Protein AF-A0A0F9AM16-F1 (afdb_monomer_lite)

pLDDT: mean 89.56, std 14.47, range [35.0, 98.88]

Radius of gyration: 19.92 Å; chains: 1; bounding box: 58×35×54 Å

Structure (mmCIF, N/CA/C/O backbone):
data_AF-A0A0F9AM16-F1
#
_entry.id   AF-A0A0F9AM16-F1
#
loop_
_atom_site.group_PDB
_atom_site.id
_atom_site.type_symbol
_atom_site.label_atom_id
_atom_site.label_alt_id
_atom_site.label_comp_id
_atom_site.label_asym_id
_atom_site.label_entity_id
_atom_site.label_seq_id
_atom_site.pdbx_PDB_ins_code
_atom_site.Cartn_x
_atom_site.Cartn_y
_atom_site.Cartn_z
_atom_site.occupancy
_atom_site.B_iso_or_equiv
_atom_site.auth_seq_id
_atom_site.auth_comp_id
_atom_site.auth_asym_id
_atom_site.auth_atom_id
_atom_site.pdbx_PDB_model_num
ATOM 1 N N . CYS A 1 1 ? 18.142 -3.457 12.078 1.00 47.59 1 CYS A N 1
ATOM 2 C CA . CYS A 1 1 ? 19.314 -3.370 12.979 1.00 47.59 1 CYS A CA 1
ATOM 3 C C . CYS A 1 1 ? 19.131 -4.383 14.099 1.00 47.59 1 CYS A C 1
ATOM 5 O O . CYS A 1 1 ? 18.045 -4.432 14.654 1.00 47.59 1 CYS A O 1
ATOM 7 N N . THR A 1 2 ? 20.140 -5.201 14.395 1.00 47.81 2 THR A N 1
ATOM 8 C CA . THR A 1 2 ? 20.069 -6.408 15.248 1.00 47.81 2 THR A CA 1
ATOM 9 C C . THR A 1 2 ? 19.964 -6.149 16.760 1.00 47.81 2 THR A C 1
ATOM 11 O O . THR A 1 2 ? 20.137 -7.069 17.546 1.00 47.81 2 THR A O 1
ATOM 14 N N . GLY A 1 3 ? 19.656 -4.925 17.199 1.00 50.75 3 GLY A N 1
ATOM 15 C CA . GLY A 1 3 ? 19.445 -4.623 18.623 1.00 50.75 3 GLY A CA 1
ATOM 16 C C . GLY A 1 3 ? 20.706 -4.651 19.498 1.00 50.75 3 GLY A C 1
ATOM 17 O O . GLY A 1 3 ? 20.600 -4.479 20.708 1.00 50.75 3 GLY A O 1
ATOM 18 N N . GLU A 1 4 ? 21.895 -4.824 18.919 1.00 60.84 4 GLU A N 1
ATOM 19 C CA . GLU A 1 4 ? 23.155 -4.726 19.657 1.00 60.84 4 GLU A CA 1
ATOM 20 C C . GLU A 1 4 ? 23.486 -3.264 19.984 1.00 60.84 4 GLU A C 1
ATOM 22 O O . GLU A 1 4 ? 23.437 -2.382 19.121 1.00 60.84 4 GLU A O 1
ATOM 27 N N . VAL A 1 5 ? 23.809 -3.000 21.252 1.00 64.12 5 VAL A N 1
ATOM 28 C CA . VAL A 1 5 ? 24.070 -1.654 21.776 1.00 64.12 5 VAL A CA 1
ATOM 29 C C . VAL A 1 5 ? 25.565 -1.479 22.025 1.00 64.12 5 VAL A C 1
ATOM 31 O O . VAL A 1 5 ? 26.177 -2.255 22.757 1.00 64.12 5 VAL A O 1
ATOM 34 N N . ILE A 1 6 ? 26.148 -0.425 21.447 1.00 69.25 6 ILE A N 1
ATOM 35 C CA . ILE A 1 6 ? 27.534 -0.015 21.702 1.00 69.25 6 ILE A CA 1
ATOM 36 C C . ILE A 1 6 ? 27.537 1.038 22.813 1.00 69.25 6 ILE A C 1
ATOM 38 O O . ILE A 1 6 ? 26.935 2.103 22.673 1.00 69.25 6 ILE A O 1
ATOM 42 N N . THR A 1 7 ? 28.258 0.768 23.900 1.00 75.31 7 THR A N 1
ATOM 43 C CA . THR A 1 7 ? 28.450 1.727 24.996 1.00 75.31 7 THR A CA 1
ATOM 44 C C . THR A 1 7 ? 29.639 2.640 24.703 1.00 75.31 7 THR A C 1
ATOM 46 O O . THR A 1 7 ? 30.754 2.167 24.483 1.00 75.31 7 THR A O 1
ATOM 49 N N . VAL A 1 8 ? 29.414 3.956 24.734 1.00 78.75 8 VAL A N 1
ATOM 50 C CA . VAL A 1 8 ? 30.465 4.975 24.589 1.00 78.75 8 VAL A CA 1
ATOM 51 C C . VAL A 1 8 ? 30.951 5.410 25.968 1.00 78.75 8 VAL A C 1
ATOM 53 O O . VAL A 1 8 ? 30.153 5.792 26.823 1.00 78.75 8 VAL A O 1
ATOM 56 N N . ASN A 1 9 ? 32.265 5.358 26.188 1.00 82.44 9 ASN A N 1
ATOM 57 C CA . ASN A 1 9 ? 32.894 5.799 27.430 1.00 82.44 9 ASN A CA 1
ATOM 58 C C . ASN A 1 9 ? 32.765 7.321 27.605 1.00 82.44 9 ASN A C 1
ATOM 60 O O . ASN A 1 9 ? 32.640 8.071 26.637 1.00 82.44 9 ASN A O 1
ATOM 64 N N . ALA A 1 10 ? 32.898 7.809 28.841 1.00 81.06 10 ALA A N 1
ATOM 65 C CA . ALA A 1 10 ? 32.803 9.240 29.159 1.00 81.06 10 ALA A CA 1
ATOM 66 C C . ALA A 1 10 ? 33.839 10.129 28.432 1.00 81.06 10 ALA A C 1
ATOM 68 O O . ALA A 1 10 ? 33.629 11.329 28.285 1.00 81.06 10 ALA A O 1
ATOM 69 N N . ASN A 1 11 ? 34.946 9.552 27.956 1.00 88.75 11 ASN A N 1
ATOM 70 C CA . ASN A 1 11 ? 35.972 10.234 27.158 1.00 88.75 11 ASN A CA 1
ATOM 71 C C . ASN A 1 11 ? 35.733 10.138 25.636 1.00 88.75 11 ASN A C 1
ATOM 73 O O . ASN A 1 11 ? 36.611 10.504 24.857 1.00 88.75 11 ASN A O 1
ATOM 77 N N . GLY A 1 12 ? 34.577 9.626 25.204 1.00 79.19 12 GLY A N 1
ATOM 78 C CA . GLY A 1 12 ? 34.212 9.501 23.794 1.00 79.19 12 GLY A CA 1
ATOM 79 C C . GLY A 1 12 ? 34.837 8.311 23.065 1.00 79.19 12 GLY A C 1
ATOM 80 O O . GLY A 1 12 ? 34.713 8.233 21.844 1.00 79.19 12 GLY A O 1
ATOM 81 N N . THR A 1 13 ? 35.502 7.388 23.767 1.00 85.50 13 THR A N 1
ATOM 82 C CA . THR A 1 13 ? 36.043 6.163 23.156 1.00 85.50 13 THR A CA 1
ATOM 83 C C . THR A 1 13 ? 35.065 4.993 23.262 1.00 85.50 13 THR A C 1
ATOM 85 O O . THR A 1 13 ? 34.174 4.982 24.110 1.00 85.50 13 THR A O 1
ATOM 88 N N . ILE A 1 14 ? 35.252 3.981 22.415 1.00 82.88 14 ILE A N 1
ATOM 89 C CA . ILE A 1 14 ? 34.571 2.683 22.504 1.00 82.88 14 ILE A CA 1
ATOM 90 C C . ILE A 1 14 ? 35.619 1.570 22.522 1.00 82.88 14 ILE A C 1
ATOM 92 O O . ILE A 1 14 ? 36.688 1.723 21.933 1.00 82.88 14 ILE A O 1
ATOM 96 N N . ASN A 1 15 ? 35.300 0.449 23.168 1.00 79.94 15 ASN A N 1
ATOM 97 C CA . ASN A 1 15 ? 36.036 -0.807 23.025 1.00 79.94 15 ASN A CA 1
ATOM 98 C C . ASN A 1 15 ? 35.094 -1.814 22.378 1.00 79.94 15 ASN A C 1
ATOM 100 O O . ASN A 1 15 ? 33.978 -1.997 22.862 1.00 79.94 15 ASN A O 1
ATOM 104 N N . LEU A 1 16 ? 35.518 -2.437 21.283 1.00 77.88 16 LEU A N 1
ATOM 105 C CA . LEU A 1 16 ? 34.629 -3.243 20.461 1.00 77.88 16 LEU A CA 1
ATOM 106 C C . LEU A 1 16 ? 35.385 -4.406 19.829 1.00 77.88 16 LEU A C 1
ATOM 108 O O . LEU A 1 16 ? 36.509 -4.235 19.362 1.00 77.88 16 LEU A O 1
ATOM 112 N N . ASN A 1 17 ? 34.761 -5.580 19.837 1.00 80.88 17 ASN A N 1
ATOM 113 C CA . ASN A 1 17 ? 35.259 -6.780 19.183 1.00 80.88 17 ASN A CA 1
ATOM 114 C C . ASN A 1 17 ? 34.314 -7.126 18.029 1.00 80.88 17 ASN A C 1
ATOM 116 O O . ASN A 1 17 ? 33.111 -7.231 18.252 1.00 80.88 17 ASN A O 1
ATOM 120 N N . VAL A 1 18 ? 34.851 -7.271 16.818 1.00 81.25 18 VAL A N 1
ATOM 121 C CA . VAL A 1 18 ? 34.089 -7.619 15.609 1.00 81.25 18 VAL A CA 1
ATOM 122 C C . VAL A 1 18 ? 34.594 -8.970 15.141 1.00 81.25 18 VAL A C 1
ATOM 124 O O . VAL A 1 18 ? 35.780 -9.099 14.827 1.00 81.25 18 VAL A O 1
ATOM 127 N N . ALA A 1 19 ? 33.732 -9.986 15.146 1.00 84.00 19 ALA A N 1
ATOM 128 C CA . ALA A 1 19 ? 34.139 -11.309 14.700 1.00 84.00 19 ALA A CA 1
ATOM 129 C C . ALA A 1 19 ? 34.443 -11.306 13.194 1.00 84.00 19 ALA A C 1
ATOM 131 O O . ALA A 1 19 ? 34.023 -10.422 12.442 1.00 84.00 19 ALA A O 1
ATOM 132 N N . ALA A 1 20 ? 35.191 -12.311 12.738 1.00 81.56 20 ALA A N 1
ATOM 133 C CA . ALA A 1 20 ? 35.399 -12.500 11.310 1.00 81.56 20 ALA A CA 1
ATOM 134 C C . ALA A 1 20 ? 34.037 -12.661 10.616 1.00 81.56 20 ALA A C 1
ATOM 136 O O . ALA A 1 20 ? 33.238 -13.488 11.047 1.00 81.56 20 ALA A O 1
ATOM 137 N N . TRP A 1 21 ? 33.828 -11.904 9.535 1.00 78.19 21 TRP A N 1
ATOM 138 C CA . TRP A 1 21 ? 32.589 -11.836 8.741 1.00 78.19 21 TRP A CA 1
ATOM 139 C C . TRP A 1 21 ? 31.433 -11.022 9.333 1.00 78.19 21 TRP A C 1
ATOM 141 O O . TRP A 1 21 ? 30.421 -10.868 8.651 1.00 78.19 21 TRP A O 1
ATOM 151 N N . ASP A 1 22 ? 31.608 -10.415 10.508 1.00 82.81 22 ASP A N 1
ATOM 152 C CA . ASP A 1 22 ? 30.647 -9.444 11.028 1.00 82.81 22 ASP A CA 1
ATOM 153 C C . ASP A 1 22 ? 30.934 -8.035 10.498 1.00 82.81 22 ASP A C 1
ATOM 155 O O . ASP A 1 22 ? 32.076 -7.642 10.241 1.00 82.81 22 ASP A O 1
ATOM 159 N N . ALA A 1 23 ? 29.870 -7.247 10.351 1.00 75.50 23 ALA A N 1
ATOM 160 C CA . ALA A 1 23 ? 29.945 -5.848 9.966 1.00 75.50 23 ALA A CA 1
ATOM 161 C C . ALA A 1 23 ? 29.155 -4.987 10.949 1.00 75.50 23 ALA A C 1
ATOM 163 O O . ALA A 1 23 ? 28.108 -5.382 11.458 1.00 75.50 23 ALA A O 1
ATOM 164 N N . MET A 1 24 ? 29.640 -3.768 11.164 1.00 72.31 24 MET A N 1
ATOM 165 C CA . MET A 1 24 ? 28.981 -2.786 12.013 1.00 72.31 24 MET A CA 1
ATOM 166 C C . MET A 1 24 ? 28.922 -1.424 11.353 1.00 72.31 24 MET A C 1
ATOM 168 O O . MET A 1 24 ? 29.855 -0.996 10.675 1.00 72.31 24 MET A O 1
ATOM 172 N N . ALA A 1 25 ? 27.817 -0.732 11.602 1.00 70.44 25 ALA A N 1
ATOM 173 C CA . ALA A 1 25 ? 27.597 0.628 11.154 1.00 70.44 25 ALA A CA 1
ATOM 174 C C . ALA A 1 25 ? 27.301 1.509 12.370 1.00 70.44 25 ALA A C 1
ATOM 176 O O . ALA A 1 25 ? 26.285 1.341 13.043 1.00 70.44 25 ALA A O 1
ATOM 177 N N . ILE A 1 26 ? 28.191 2.465 12.637 1.00 69.19 26 ILE A N 1
ATOM 178 C CA . ILE A 1 26 ? 27.985 3.507 13.643 1.00 69.19 26 ILE A CA 1
ATOM 179 C C . ILE A 1 26 ? 27.520 4.754 12.901 1.00 69.19 26 ILE A C 1
ATOM 181 O O . ILE A 1 26 ? 28.226 5.267 12.035 1.00 69.19 26 ILE A O 1
ATOM 185 N N . HIS A 1 27 ? 26.340 5.256 13.244 1.00 65.88 27 HIS A N 1
ATOM 186 C CA . HIS A 1 27 ? 25.853 6.534 12.742 1.00 65.88 27 HIS A CA 1
ATOM 187 C C . HIS A 1 27 ? 25.820 7.555 13.884 1.00 65.88 27 HIS A C 1
ATOM 189 O O . HIS A 1 27 ? 25.522 7.228 15.030 1.00 65.88 27 HIS A O 1
ATOM 195 N N . LYS A 1 28 ? 26.100 8.817 13.566 1.00 58.94 28 LYS A N 1
ATOM 196 C CA . LYS A 1 28 ? 25.948 9.958 14.475 1.00 58.94 28 LYS A CA 1
ATOM 197 C C . LYS A 1 28 ? 24.832 10.834 13.913 1.00 58.94 28 LYS A C 1
ATOM 199 O O . LYS A 1 28 ? 24.868 11.151 12.731 1.00 58.94 28 LYS A O 1
ATOM 204 N N . ASN A 1 29 ? 23.856 11.208 14.738 1.00 51.03 29 ASN A N 1
ATOM 205 C CA . ASN A 1 29 ? 22.651 11.954 14.339 1.00 51.03 29 ASN A CA 1
ATOM 206 C C . ASN A 1 29 ? 21.640 11.208 13.445 1.00 51.03 29 ASN A C 1
ATOM 208 O O . ASN A 1 29 ? 20.777 11.877 12.876 1.00 51.03 29 ASN A O 1
ATOM 212 N N . ALA A 1 30 ? 21.649 9.868 13.340 1.00 55.69 30 ALA A N 1
ATOM 213 C CA . ALA A 1 30 ? 20.375 9.244 12.975 1.00 55.69 30 ALA A CA 1
ATOM 214 C C . ALA A 1 30 ? 19.478 9.425 14.190 1.00 55.69 30 ALA A C 1
ATOM 216 O O . ALA A 1 30 ? 19.725 8.901 15.276 1.00 55.69 30 ALA A O 1
ATOM 217 N N . LYS A 1 31 ? 18.485 10.283 14.018 1.00 41.09 31 LYS A N 1
ATOM 218 C CA . LYS A 1 31 ? 17.400 10.438 14.959 1.00 41.09 31 LYS A CA 1
ATOM 219 C C . LYS A 1 31 ? 16.613 9.130 14.912 1.00 41.09 31 LYS A C 1
ATOM 221 O O . LYS A 1 31 ? 15.594 9.045 14.242 1.00 41.09 31 LYS A O 1
ATOM 226 N N . LEU A 1 32 ? 17.084 8.107 15.624 1.00 47.19 32 LEU A N 1
ATOM 227 C CA . LEU A 1 32 ? 16.142 7.218 16.277 1.00 47.19 32 LEU A CA 1
ATOM 228 C C . LEU A 1 32 ? 15.347 8.161 17.167 1.00 47.19 32 LEU A C 1
ATOM 230 O O . LEU A 1 32 ? 15.887 8.747 18.104 1.00 47.19 32 LEU A O 1
ATOM 234 N N . THR A 1 33 ? 14.105 8.433 16.798 1.00 40.94 33 THR A N 1
ATOM 235 C CA . THR A 1 33 ? 13.142 9.037 17.704 1.00 40.94 33 THR A CA 1
ATOM 236 C C . THR A 1 33 ? 12.982 8.083 18.884 1.00 40.94 33 THR A C 1
ATOM 238 O O . THR A 1 33 ? 12.043 7.304 18.942 1.00 40.94 33 THR A O 1
ATOM 241 N N . THR A 1 34 ? 13.918 8.111 19.831 1.00 40.84 34 THR A N 1
ATOM 242 C CA . THR A 1 34 ? 13.755 7.532 21.161 1.00 40.84 34 THR A CA 1
ATOM 243 C C . THR A 1 34 ? 12.954 8.533 21.985 1.00 40.84 34 THR A C 1
ATOM 245 O O . THR A 1 34 ? 13.445 9.226 22.871 1.00 40.84 34 THR A O 1
ATOM 248 N N . SER A 1 35 ? 11.703 8.678 21.583 1.00 37.44 35 SER A N 1
ATOM 249 C CA . SER A 1 35 ? 10.561 9.020 22.416 1.00 37.44 35 SER A CA 1
ATOM 250 C C . SER A 1 35 ? 9.481 8.133 21.822 1.00 37.44 35 SER A C 1
ATOM 252 O O . SER A 1 35 ? 9.109 8.325 20.675 1.00 37.44 35 SER A O 1
ATOM 254 N N . THR A 1 36 ? 9.071 7.062 22.470 1.00 35.00 36 THR A N 1
ATOM 255 C CA . THR A 1 36 ? 8.710 6.981 23.880 1.00 35.00 36 THR A CA 1
ATOM 256 C C . THR A 1 36 ? 9.124 5.616 24.446 1.00 35.00 36 THR A C 1
ATOM 258 O O . THR A 1 36 ? 9.522 4.716 23.709 1.00 35.00 36 THR A O 1
ATOM 261 N N . THR A 1 37 ? 8.999 5.411 25.757 1.00 37.22 37 THR A N 1
ATOM 262 C CA . THR A 1 37 ? 8.496 4.113 26.247 1.00 37.22 37 THR A CA 1
ATOM 263 C C . THR A 1 37 ? 7.491 3.572 25.223 1.00 37.22 37 THR A C 1
ATOM 265 O O . THR A 1 37 ? 6.660 4.393 24.819 1.00 37.22 37 THR A O 1
ATOM 268 N N . PRO A 1 38 ? 7.561 2.307 24.749 1.00 40.50 38 PRO A N 1
ATOM 269 C CA . PRO A 1 38 ? 6.526 1.803 23.855 1.00 40.50 38 PRO A CA 1
ATOM 270 C C . PRO A 1 38 ? 5.211 2.200 24.500 1.00 40.50 38 PRO A C 1
ATOM 272 O O . PRO A 1 38 ? 5.019 1.914 25.686 1.00 40.50 38 PRO A O 1
ATOM 275 N N . ASP A 1 39 ? 4.400 2.985 23.791 1.00 45.16 39 ASP A N 1
ATOM 276 C CA . ASP A 1 39 ? 3.015 3.063 24.197 1.00 45.16 39 ASP A CA 1
ATOM 277 C C . ASP A 1 39 ? 2.589 1.595 24.192 1.00 45.16 39 ASP A C 1
ATOM 279 O O . ASP A 1 39 ? 2.750 0.946 23.150 1.00 45.16 39 ASP A O 1
ATOM 283 N N . PRO A 1 40 ? 2.206 1.003 25.336 1.00 49.91 40 PRO A N 1
ATOM 284 C CA . PRO A 1 40 ? 1.789 -0.391 25.348 1.00 49.91 40 PRO A CA 1
ATOM 285 C C . PRO A 1 40 ? 0.625 -0.635 24.368 1.00 49.91 40 PRO A C 1
ATOM 287 O O . PRO A 1 40 ? 0.335 -1.789 24.068 1.00 49.91 40 PRO A O 1
ATOM 290 N N . GLU A 1 41 ? 0.006 0.432 23.842 1.00 61.78 41 GLU A N 1
ATOM 291 C CA . GLU A 1 41 ? -1.001 0.421 22.788 1.00 61.78 41 GLU A CA 1
ATOM 292 C C . GLU A 1 41 ? -0.498 0.657 21.351 1.00 61.78 41 GLU A C 1
ATOM 294 O O . GLU A 1 41 ? -1.339 0.670 20.464 1.00 61.78 41 GLU A O 1
ATOM 299 N N . SER A 1 42 ? 0.790 0.856 21.046 1.00 81.12 42 SER A N 1
ATOM 300 C CA . SER A 1 42 ? 1.252 0.997 19.644 1.00 81.12 42 SER A CA 1
ATOM 301 C C . SER A 1 42 ? 2.050 -0.223 19.183 1.00 81.12 42 SER A C 1
ATOM 303 O O . SER A 1 42 ? 3.029 -0.600 19.827 1.00 81.12 42 SER A O 1
ATOM 305 N N . ASP A 1 43 ? 1.666 -0.807 18.051 1.00 92.50 43 ASP A N 1
ATOM 306 C CA . ASP A 1 43 ? 2.244 -2.023 17.469 1.00 92.50 43 ASP A CA 1
ATOM 307 C C . ASP A 1 43 ? 2.605 -1.780 15.997 1.00 92.50 43 ASP A C 1
ATOM 309 O O . ASP A 1 43 ? 1.916 -2.211 15.076 1.00 92.50 43 ASP A O 1
ATOM 313 N N . TRP A 1 44 ? 3.682 -1.027 15.765 1.00 95.94 44 TRP A N 1
ATOM 314 C CA . TRP A 1 44 ? 4.138 -0.702 14.413 1.00 95.94 44 TRP A CA 1
ATOM 315 C C . TRP A 1 44 ? 4.806 -1.909 13.752 1.00 95.94 44 TRP A C 1
ATOM 317 O O . TRP A 1 44 ? 5.924 -2.281 14.113 1.00 95.94 44 TRP A O 1
ATOM 327 N N . GLN A 1 45 ? 4.155 -2.475 12.737 1.00 97.38 45 GLN A N 1
ATOM 328 C CA . GLN A 1 45 ? 4.701 -3.567 11.936 1.00 97.38 45 GLN A CA 1
ATOM 329 C C . GLN A 1 45 ? 4.666 -3.224 10.452 1.00 97.38 45 GLN A C 1
ATOM 331 O O . GLN A 1 45 ? 3.712 -2.628 9.941 1.00 97.38 45 GLN A O 1
ATOM 336 N N . ARG A 1 46 ? 5.701 -3.658 9.732 1.00 98.25 46 ARG A N 1
ATOM 337 C CA . ARG A 1 46 ? 5.738 -3.527 8.279 1.00 98.25 46 ARG A CA 1
ATOM 338 C C . ARG A 1 46 ? 4.559 -4.281 7.674 1.00 98.25 46 ARG A C 1
ATOM 340 O O . ARG A 1 46 ? 4.364 -5.458 7.955 1.00 98.25 46 ARG A O 1
ATOM 347 N N . THR A 1 47 ? 3.793 -3.613 6.831 1.00 98.81 47 THR A N 1
ATOM 348 C CA . THR A 1 47 ? 2.641 -4.166 6.127 1.00 98.81 47 THR A CA 1
ATOM 349 C C . THR A 1 47 ? 2.798 -3.858 4.652 1.00 98.81 47 THR A C 1
ATOM 351 O O . THR A 1 47 ? 3.040 -2.716 4.262 1.00 98.81 47 THR A O 1
ATOM 354 N N . VAL A 1 48 ? 2.685 -4.896 3.831 1.00 98.81 48 VAL A N 1
ATOM 355 C CA . VAL A 1 48 ? 2.836 -4.788 2.385 1.00 98.81 48 VAL A CA 1
ATOM 356 C C . VAL A 1 48 ? 1.542 -5.219 1.716 1.00 98.81 48 VAL A C 1
ATOM 358 O O . VAL A 1 48 ? 0.980 -6.259 2.064 1.00 98.81 48 VAL A O 1
ATOM 361 N N . ILE A 1 49 ? 1.074 -4.428 0.755 1.00 98.88 49 ILE A N 1
ATOM 362 C CA . ILE A 1 49 ? -0.113 -4.725 -0.046 1.00 98.88 49 ILE A CA 1
ATOM 363 C C . ILE A 1 49 ? 0.273 -4.721 -1.518 1.00 98.88 49 ILE A C 1
ATOM 365 O O . ILE A 1 49 ? 0.842 -3.754 -2.015 1.00 98.88 49 ILE A O 1
ATOM 369 N N . PHE A 1 50 ? -0.072 -5.803 -2.201 1.00 98.81 50 PHE A N 1
ATOM 370 C CA . PHE A 1 50 ? 0.018 -5.966 -3.639 1.00 98.81 50 PHE A CA 1
ATOM 371 C C . PHE A 1 50 ? -1.385 -6.071 -4.220 1.00 98.81 50 PHE A C 1
ATOM 373 O O . PHE A 1 50 ? -2.176 -6.896 -3.769 1.00 98.81 50 PHE A O 1
ATOM 380 N N . ILE A 1 51 ? -1.682 -5.293 -5.255 1.00 98.75 51 ILE A N 1
ATOM 381 C CA . ILE A 1 51 ? -2.928 -5.422 -6.016 1.00 98.75 51 ILE A CA 1
ATOM 382 C C . ILE A 1 51 ? -2.570 -5.593 -7.487 1.00 98.75 51 ILE A C 1
ATOM 384 O O . ILE A 1 51 ? -1.926 -4.727 -8.082 1.00 98.75 51 ILE A O 1
ATOM 388 N N . SER A 1 52 ? -2.947 -6.731 -8.072 1.00 98.31 52 SER A N 1
ATOM 389 C CA . SER A 1 52 ? -2.753 -6.963 -9.505 1.00 98.31 52 SER A CA 1
ATOM 390 C C . SER A 1 52 ? -3.754 -6.140 -10.304 1.00 98.31 52 SER A C 1
ATOM 392 O O . SER A 1 52 ? -4.965 -6.289 -10.121 1.00 98.31 52 SER A O 1
ATOM 394 N N . ALA A 1 53 ? -3.250 -5.289 -11.196 1.00 97.12 53 ALA A N 1
ATOM 395 C CA . ALA A 1 53 ? -4.054 -4.571 -12.173 1.00 97.12 53 ALA A CA 1
ATOM 396 C C . ALA A 1 53 ? -3.177 -4.122 -13.340 1.00 97.12 53 ALA A C 1
ATOM 398 O O . ALA A 1 53 ? -2.195 -3.399 -13.156 1.00 97.12 53 ALA A O 1
ATOM 399 N N . GLN A 1 54 ? -3.571 -4.484 -14.560 1.00 95.25 54 GLN A N 1
ATOM 400 C CA . GLN A 1 54 ? -2.917 -3.964 -15.751 1.00 95.25 54 GLN A CA 1
ATOM 401 C C . GLN A 1 54 ? -3.366 -2.523 -16.003 1.00 95.25 54 GLN A C 1
ATOM 403 O O . GLN A 1 54 ? -4.519 -2.259 -16.345 1.00 95.25 54 GLN A O 1
ATOM 408 N N . THR A 1 55 ? -2.432 -1.597 -15.822 1.00 95.69 55 THR A N 1
ATOM 409 C CA . THR A 1 55 ? -2.615 -0.161 -16.028 1.00 95.69 55 THR A CA 1
ATOM 410 C C . THR A 1 55 ? -1.821 0.334 -17.230 1.00 95.69 55 THR A C 1
ATOM 412 O O . THR A 1 55 ? -0.880 -0.309 -17.703 1.00 95.69 55 THR A O 1
ATOM 415 N N . GLN A 1 56 ? -2.218 1.494 -17.737 1.00 94.94 56 GLN A N 1
ATOM 416 C CA . GLN A 1 56 ? -1.532 2.224 -18.797 1.00 94.94 56 GLN A CA 1
ATOM 417 C C . GLN A 1 56 ? -0.752 3.409 -18.222 1.00 94.94 56 GLN A C 1
ATOM 419 O O . GLN A 1 56 ? -0.986 3.845 -17.096 1.00 94.94 56 GLN A O 1
ATOM 424 N N . SER A 1 57 ? 0.166 3.967 -19.012 1.00 93.12 57 SER A N 1
ATOM 425 C CA . SER A 1 57 ? 0.866 5.198 -18.636 1.00 93.12 57 SER A CA 1
ATOM 426 C C . SER A 1 57 ? -0.136 6.319 -18.333 1.00 93.12 57 SER A C 1
ATOM 428 O O . SER A 1 57 ? -1.007 6.605 -19.152 1.00 93.12 57 SER A O 1
ATOM 430 N N . GLY A 1 58 ? 0.012 6.971 -17.177 1.00 93.88 58 GLY A N 1
ATOM 431 C CA . GLY A 1 58 ? -0.907 8.010 -16.692 1.00 93.88 58 GLY A CA 1
ATOM 432 C C . GLY A 1 58 ? -2.100 7.489 -15.881 1.00 93.88 58 GLY A C 1
ATOM 433 O O . GLY A 1 58 ? -2.939 8.292 -15.465 1.00 93.88 58 GLY A O 1
ATOM 434 N N . GLN A 1 59 ? -2.183 6.172 -15.666 1.00 97.44 59 GLN A N 1
ATOM 435 C CA . GLN A 1 59 ? -3.080 5.561 -14.692 1.00 97.44 59 GLN A CA 1
ATOM 436 C C . GLN A 1 59 ? -2.307 5.217 -13.425 1.00 97.44 59 GLN A C 1
ATOM 438 O O . GLN A 1 59 ? -1.298 4.514 -13.482 1.00 97.44 59 GLN A O 1
ATOM 443 N N . ASP A 1 60 ? -2.831 5.669 -12.292 1.00 97.56 60 ASP A N 1
ATOM 444 C CA . ASP A 1 60 ? -2.214 5.510 -10.979 1.00 97.56 60 ASP A CA 1
ATOM 445 C C . ASP A 1 60 ? -3.191 4.834 -10.023 1.00 97.56 60 ASP A C 1
ATOM 447 O O . ASP A 1 60 ? -4.388 5.145 -10.033 1.00 97.56 60 ASP A O 1
ATOM 451 N N . MET A 1 61 ? -2.692 3.918 -9.193 1.00 98.50 61 MET A N 1
ATOM 452 C CA . MET A 1 61 ? -3.513 3.255 -8.187 1.00 98.50 61 MET A CA 1
ATOM 453 C C . MET A 1 61 ? -3.356 3.906 -6.811 1.00 98.50 61 MET A C 1
ATOM 455 O O . MET A 1 61 ? -2.251 4.082 -6.287 1.00 98.50 61 MET A O 1
ATOM 459 N N . PHE A 1 62 ? -4.503 4.194 -6.209 1.00 98.50 62 PHE A N 1
ATOM 460 C CA . PHE A 1 62 ? -4.652 4.599 -4.820 1.00 98.50 62 PHE A CA 1
ATOM 461 C C . PHE A 1 62 ? -5.389 3.510 -4.050 1.00 98.50 62 PHE A C 1
ATOM 463 O O . PHE A 1 62 ? -6.191 2.769 -4.619 1.00 98.50 62 PHE A O 1
ATOM 470 N N . ILE A 1 63 ? -5.144 3.447 -2.749 1.00 98.38 63 ILE A N 1
ATOM 471 C CA . ILE A 1 63 ? -5.878 2.604 -1.816 1.00 98.38 63 ILE A CA 1
ATOM 472 C C . ILE A 1 63 ? -6.525 3.508 -0.769 1.00 98.38 63 ILE A C 1
ATOM 474 O O . ILE A 1 63 ? -5.914 4.460 -0.287 1.00 98.38 63 ILE A O 1
ATOM 478 N N . ARG A 1 64 ? -7.769 3.196 -0.418 1.00 97.56 64 ARG A N 1
ATOM 479 C CA . ARG A 1 64 ? -8.404 3.643 0.824 1.00 97.56 64 ARG A CA 1
ATOM 480 C C . ARG A 1 64 ? -8.698 2.442 1.693 1.00 97.56 64 ARG A C 1
ATOM 482 O O . ARG A 1 64 ? -8.857 1.340 1.171 1.00 97.56 64 ARG A O 1
ATOM 489 N N . GLY A 1 65 ? -8.748 2.633 2.998 1.00 96.31 65 GLY A N 1
ATOM 490 C CA . GLY A 1 65 ? -8.896 1.506 3.906 1.00 96.31 65 GLY A CA 1
ATOM 491 C C . GLY A 1 65 ? -9.156 1.914 5.338 1.00 96.31 65 GLY A C 1
ATOM 492 O O . GLY A 1 65 ? -9.488 3.055 5.618 1.00 96.31 65 GLY A O 1
ATOM 493 N N . GLY A 1 66 ? -9.033 0.961 6.248 1.00 95.94 66 GLY A N 1
ATOM 494 C CA . GLY A 1 66 ? -9.385 1.148 7.650 1.00 95.94 66 GLY A CA 1
ATOM 495 C C . GLY A 1 66 ? -10.323 0.055 8.128 1.00 95.94 66 GLY A C 1
ATOM 496 O O . GLY A 1 66 ? -10.370 -1.028 7.558 1.00 95.94 66 GLY A O 1
ATOM 497 N N . ILE A 1 67 ? -11.070 0.326 9.187 1.00 95.44 67 ILE A N 1
ATOM 498 C CA . ILE A 1 67 ? -12.153 -0.536 9.655 1.00 95.44 67 ILE A CA 1
ATOM 499 C C . ILE A 1 67 ? -13.469 0.026 9.122 1.00 95.44 67 ILE A C 1
ATOM 501 O O . ILE A 1 67 ? -13.670 1.244 9.148 1.00 95.44 67 ILE A O 1
ATOM 505 N N . ASP A 1 68 ? -14.363 -0.830 8.632 1.00 92.94 68 ASP A N 1
ATOM 506 C CA . ASP A 1 68 ? -15.714 -0.432 8.251 1.00 92.94 68 ASP A CA 1
ATOM 507 C C . ASP A 1 68 ? -16.397 0.304 9.406 1.00 92.94 68 ASP A C 1
ATOM 509 O O . ASP A 1 68 ? -16.394 -0.130 10.564 1.00 92.94 68 ASP A O 1
ATOM 513 N N . HIS A 1 69 ? -16.997 1.447 9.081 1.00 92.06 69 HIS A N 1
ATOM 514 C CA . HIS A 1 69 ? -17.595 2.331 10.074 1.00 92.06 69 HIS A CA 1
ATOM 515 C C . HIS A 1 69 ? -18.766 1.668 10.792 1.00 92.06 69 HIS A C 1
ATOM 517 O O . HIS A 1 69 ? -18.925 1.845 12.000 1.00 92.06 69 HIS A O 1
ATOM 523 N N . VAL A 1 70 ? -19.597 0.908 10.071 1.00 90.81 70 VAL A N 1
ATOM 524 C CA . VAL A 1 70 ? -20.781 0.264 10.653 1.00 90.81 70 VAL A CA 1
ATOM 525 C C . VAL A 1 70 ? -20.350 -0.835 11.615 1.00 90.81 70 VAL A C 1
ATOM 527 O O . VAL A 1 70 ? -20.840 -0.885 12.748 1.00 90.81 70 VAL A O 1
ATOM 530 N N . TYR A 1 71 ? -19.404 -1.676 11.202 1.00 92.88 71 TYR A N 1
ATOM 531 C CA . TYR A 1 71 ? -18.826 -2.719 12.029 1.00 92.88 71 TYR A CA 1
ATOM 532 C C . TYR A 1 71 ? -18.162 -2.132 13.276 1.00 92.88 71 TYR A C 1
ATOM 534 O O . TYR A 1 71 ? -18.474 -2.573 14.386 1.00 92.88 71 TYR A O 1
ATOM 542 N N . ALA A 1 72 ? -17.304 -1.122 13.114 1.00 91.69 72 ALA A N 1
ATOM 543 C CA . ALA A 1 72 ? -16.576 -0.506 14.216 1.00 91.69 72 ALA A CA 1
ATOM 544 C C . ALA A 1 72 ? -17.512 0.139 15.247 1.00 91.69 72 ALA A C 1
ATOM 546 O O . ALA A 1 72 ? -17.368 -0.111 16.447 1.00 91.69 72 ALA A O 1
ATOM 547 N N . ASN A 1 73 ? -18.509 0.903 14.793 1.00 89.88 73 ASN A N 1
ATOM 548 C CA . ASN A 1 73 ? -19.460 1.560 15.687 1.00 89.88 73 ASN A CA 1
ATOM 549 C C . ASN A 1 73 ? -20.342 0.538 16.423 1.00 89.88 73 ASN A C 1
ATOM 551 O O . ASN A 1 73 ? -20.597 0.679 17.617 1.00 89.88 73 ASN A O 1
ATOM 555 N N . THR A 1 74 ? -20.793 -0.509 15.726 1.00 90.50 74 THR A N 1
ATOM 556 C CA . THR A 1 74 ? -21.746 -1.484 16.279 1.00 90.50 74 THR A CA 1
ATOM 557 C C . THR A 1 74 ? -21.076 -2.502 17.203 1.00 90.50 74 THR A C 1
ATOM 559 O O . THR A 1 74 ? -21.669 -2.898 18.203 1.00 90.50 74 THR A O 1
ATOM 562 N N . ASN A 1 75 ? -19.854 -2.941 16.882 1.00 90.25 75 ASN A N 1
ATOM 563 C CA . ASN A 1 75 ? -19.218 -4.087 17.545 1.00 90.25 75 ASN A CA 1
ATOM 564 C C . ASN A 1 75 ? -18.018 -3.709 18.417 1.00 90.25 75 ASN A C 1
ATOM 566 O O . ASN A 1 75 ? -17.683 -4.459 19.330 1.00 90.25 75 ASN A O 1
ATOM 570 N N . LEU A 1 76 ? -17.361 -2.578 18.142 1.00 88.75 76 LEU A N 1
ATOM 571 C CA . LEU A 1 76 ? -16.144 -2.159 18.850 1.00 88.75 76 LEU A CA 1
ATOM 572 C C . LEU A 1 76 ? -16.355 -0.909 19.711 1.00 88.75 76 LEU A C 1
ATOM 574 O O . LEU A 1 76 ? -15.451 -0.531 20.451 1.00 88.75 76 LEU A O 1
ATOM 578 N N . GLY A 1 77 ? -17.516 -0.254 19.601 1.00 87.19 77 GLY A N 1
ATOM 579 C CA . GLY A 1 77 ? -17.809 0.991 20.313 1.00 87.19 77 GLY A CA 1
ATOM 580 C C . GLY A 1 77 ? -16.928 2.170 19.890 1.00 87.19 77 GLY A C 1
ATOM 581 O O . GLY A 1 77 ? -16.806 3.128 20.650 1.00 87.19 77 GLY A O 1
ATOM 582 N N . ARG A 1 78 ? -16.303 2.099 18.706 1.00 87.31 78 ARG A N 1
ATOM 583 C CA . ARG A 1 78 ? -15.543 3.212 18.119 1.00 87.31 78 ARG A CA 1
ATOM 584 C C . ARG A 1 78 ? -16.509 4.243 17.534 1.00 87.31 78 ARG A C 1
ATOM 586 O O . ARG A 1 78 ? -17.624 3.893 17.166 1.00 87.31 78 ARG A O 1
ATOM 593 N N . ASN A 1 79 ? -16.104 5.503 17.448 1.00 82.88 79 ASN A N 1
ATOM 594 C CA . ASN A 1 79 ? -16.843 6.563 16.774 1.00 82.88 79 ASN A CA 1
ATOM 595 C C . ASN A 1 79 ? -16.076 7.038 15.540 1.00 82.88 79 ASN A C 1
ATOM 597 O O . ASN A 1 79 ? -15.296 7.990 15.573 1.00 82.88 79 ASN A O 1
ATOM 601 N N . CYS A 1 80 ? -16.354 6.399 14.411 1.00 83.25 80 CYS A N 1
ATOM 602 C CA . CYS A 1 80 ? -15.667 6.710 13.161 1.00 83.25 80 CYS A CA 1
ATOM 603 C C . CYS A 1 80 ? -16.304 7.865 12.369 1.00 83.25 80 CYS A C 1
ATOM 605 O O . CYS A 1 80 ? -15.805 8.226 11.308 1.00 83.25 80 CYS A O 1
ATOM 607 N N . GLN A 1 81 ? -17.378 8.480 12.883 1.00 67.38 81 GLN A N 1
ATOM 608 C CA . GLN A 1 81 ? -18.192 9.451 12.142 1.00 67.38 81 GLN A CA 1
ATOM 609 C C . GLN A 1 81 ? -17.718 10.908 12.263 1.00 67.38 81 GLN A C 1
ATOM 611 O O . GLN A 1 81 ? -18.044 11.720 11.399 1.00 67.38 81 GLN A O 1
ATOM 616 N N . THR A 1 82 ? -16.979 11.268 13.319 1.00 64.88 82 THR A N 1
ATOM 617 C CA . THR A 1 82 ? -16.591 12.669 13.591 1.00 64.88 82 THR A CA 1
ATOM 618 C C . THR A 1 82 ? -15.203 13.038 13.079 1.00 64.88 82 THR A C 1
ATOM 620 O O . THR A 1 82 ? -15.019 14.157 12.607 1.00 64.88 82 THR A O 1
ATOM 623 N N . SER A 1 83 ? -14.230 12.130 13.159 1.00 67.94 83 SER A N 1
ATOM 624 C CA . SER A 1 83 ? -12.857 12.387 12.699 1.00 67.94 83 SER A CA 1
ATOM 625 C C . SER A 1 83 ? -12.200 11.212 11.970 1.00 67.94 83 SER A C 1
ATOM 627 O O . SER A 1 83 ? -11.076 11.364 11.512 1.00 67.94 83 SER A O 1
ATOM 629 N N . ASN A 1 84 ? -12.882 10.064 11.845 1.00 77.69 84 ASN A N 1
ATOM 630 C CA . ASN A 1 84 ? -12.424 8.809 11.224 1.00 77.69 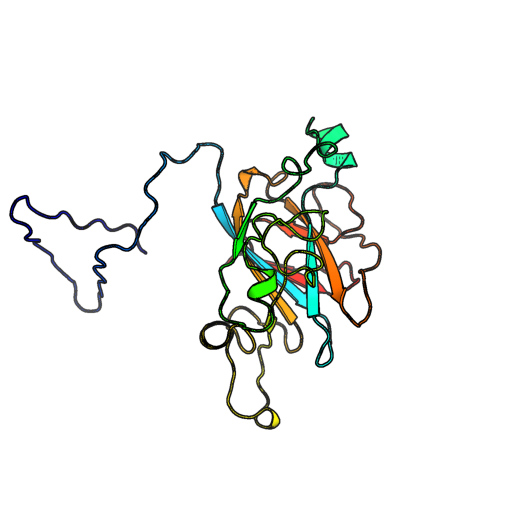84 ASN A CA 1
ATOM 631 C C . ASN A 1 84 ? -11.115 8.190 11.741 1.00 77.69 84 ASN A C 1
ATOM 633 O O . ASN A 1 84 ? -10.883 7.004 11.521 1.00 77.69 84 ASN A O 1
ATOM 637 N N . PHE A 1 85 ? -10.299 8.918 12.496 1.00 83.69 85 PHE A N 1
ATOM 638 C CA . PHE A 1 85 ? -9.020 8.429 13.001 1.00 83.69 85 PHE A CA 1
ATOM 639 C C . PHE A 1 85 ? -9.151 7.172 13.875 1.00 83.69 85 PHE A C 1
ATOM 641 O O . PHE A 1 85 ? -8.209 6.395 13.959 1.00 83.69 85 PHE A O 1
ATOM 648 N N . GLU A 1 86 ? -10.319 6.917 14.479 1.00 86.81 86 GLU A N 1
ATOM 649 C CA . GLU A 1 86 ? -10.577 5.678 15.229 1.00 86.81 86 GLU A CA 1
ATOM 650 C C . GLU A 1 86 ? -10.750 4.432 14.338 1.00 86.81 86 GLU A C 1
ATOM 652 O O . GLU A 1 86 ? -10.497 3.309 14.785 1.00 86.81 86 GLU A O 1
ATOM 657 N N . CYS A 1 87 ? -11.170 4.610 13.084 1.00 92.62 87 CYS A N 1
ATOM 658 C CA . CYS A 1 87 ? -11.256 3.544 12.081 1.00 92.62 87 CYS A CA 1
ATOM 659 C C . CYS A 1 87 ? -10.072 3.537 11.114 1.00 92.62 87 CYS A C 1
ATOM 661 O O . CYS A 1 87 ? -9.920 2.581 10.360 1.00 92.62 87 CYS A O 1
ATOM 663 N N . ALA A 1 88 ? -9.259 4.586 11.099 1.00 94.88 88 ALA A N 1
ATOM 664 C CA . ALA A 1 88 ? -8.091 4.664 10.244 1.00 94.88 88 ALA A CA 1
ATOM 665 C C . ALA A 1 88 ? -6.955 3.768 10.755 1.00 94.88 88 ALA A C 1
ATOM 667 O O . ALA A 1 88 ? -6.817 3.531 11.958 1.00 94.88 88 ALA A O 1
ATOM 668 N N . MET A 1 89 ? -6.104 3.320 9.836 1.00 96.88 89 MET A N 1
ATOM 669 C CA . MET A 1 89 ? -4.840 2.667 10.168 1.00 96.88 89 MET A CA 1
ATOM 670 C C . MET A 1 89 ? -3.710 3.697 10.054 1.00 96.88 89 MET A C 1
ATOM 672 O O . MET A 1 89 ? -3.434 4.147 8.944 1.00 96.88 89 MET A O 1
ATOM 676 N N . PRO A 1 90 ? -3.037 4.092 11.149 1.00 97.00 90 PRO A N 1
ATOM 677 C CA . PRO A 1 90 ? -1.847 4.931 11.064 1.00 97.00 90 PRO A CA 1
ATOM 678 C C . PRO A 1 90 ? -0.750 4.236 10.253 1.00 97.00 90 PRO A C 1
ATOM 680 O O . PRO A 1 90 ? -0.457 3.061 10.488 1.00 97.00 90 PRO A O 1
ATOM 683 N N . ILE A 1 91 ? -0.135 4.962 9.320 1.00 98.12 91 ILE A N 1
ATOM 684 C CA . ILE A 1 91 ? 0.895 4.449 8.414 1.00 98.12 91 ILE A CA 1
ATOM 685 C C . ILE A 1 91 ? 2.115 5.370 8.338 1.00 98.12 91 ILE A C 1
ATOM 687 O O . ILE A 1 91 ? 2.055 6.569 8.607 1.00 98.12 91 ILE A O 1
ATOM 691 N N . ARG A 1 92 ? 3.249 4.793 7.938 1.00 98.06 92 ARG A N 1
ATOM 692 C CA . ARG A 1 92 ? 4.460 5.508 7.523 1.00 98.06 92 ARG A CA 1
ATOM 693 C C . ARG A 1 92 ? 4.982 4.876 6.246 1.00 98.06 92 ARG A C 1
ATOM 695 O O . ARG A 1 92 ? 5.287 3.689 6.226 1.00 98.06 92 ARG A O 1
ATOM 702 N N . HIS A 1 93 ? 5.094 5.668 5.186 1.00 98.25 93 HIS A N 1
ATOM 703 C CA . HIS A 1 93 ? 5.588 5.198 3.891 1.00 98.25 93 HIS A CA 1
ATOM 704 C C . HIS A 1 93 ? 7.052 4.763 3.951 1.00 98.25 93 HIS A C 1
ATOM 706 O O . HIS A 1 93 ? 7.924 5.556 4.307 1.00 98.25 93 HIS A O 1
ATOM 712 N N . ASN A 1 94 ? 7.327 3.536 3.503 1.00 97.62 94 ASN A N 1
ATOM 713 C CA . ASN A 1 94 ? 8.689 3.011 3.365 1.00 97.62 94 ASN A CA 1
ATOM 714 C C . ASN A 1 94 ? 9.317 3.351 2.003 1.00 97.62 94 ASN A C 1
ATOM 716 O O . ASN A 1 94 ? 10.534 3.243 1.836 1.00 97.62 94 ASN A O 1
ATOM 720 N N . ASN A 1 95 ? 8.513 3.802 1.031 1.00 95.69 95 ASN A N 1
ATOM 721 C CA . ASN A 1 95 ? 8.982 4.203 -0.293 1.00 95.69 95 ASN A CA 1
ATOM 722 C C . ASN A 1 95 ? 8.485 5.595 -0.711 1.00 95.69 95 ASN A C 1
ATOM 724 O O . ASN A 1 95 ? 7.326 5.784 -1.088 1.00 95.69 95 ASN A O 1
ATOM 728 N N . LEU A 1 96 ? 9.417 6.550 -0.730 1.00 96.44 96 LEU A N 1
ATOM 729 C CA . LEU A 1 96 ? 9.212 7.932 -1.181 1.00 96.44 96 LEU A CA 1
ATOM 730 C C . LEU A 1 96 ? 10.074 8.294 -2.405 1.00 96.44 96 LEU A C 1
ATOM 732 O O . LEU A 1 96 ? 10.181 9.467 -2.757 1.00 96.44 96 LEU A O 1
ATOM 736 N N . LYS A 1 97 ? 10.730 7.311 -3.038 1.00 97.19 97 LYS A N 1
ATOM 737 C CA . LYS A 1 97 ? 11.706 7.556 -4.117 1.00 97.19 97 LYS A CA 1
ATOM 738 C C . LYS A 1 97 ? 11.060 7.852 -5.467 1.00 97.19 97 LYS A C 1
ATOM 740 O O . LYS A 1 97 ? 11.653 8.547 -6.288 1.00 97.19 97 LYS A O 1
ATOM 745 N N . ASN A 1 98 ? 9.849 7.350 -5.680 1.00 96.50 98 ASN A N 1
ATOM 746 C CA . ASN A 1 98 ? 9.104 7.564 -6.908 1.00 96.50 98 ASN A CA 1
ATOM 747 C C . ASN A 1 98 ? 8.600 9.012 -6.971 1.00 96.50 98 ASN A C 1
ATOM 749 O O . ASN A 1 98 ? 7.689 9.392 -6.235 1.00 96.50 98 ASN A O 1
ATOM 753 N N . ALA A 1 99 ? 9.193 9.811 -7.859 1.00 95.25 99 ALA A N 1
ATOM 754 C CA . ALA A 1 99 ? 8.873 11.229 -8.021 1.00 95.25 99 ALA A CA 1
ATOM 755 C C . ALA A 1 99 ? 7.414 11.488 -8.439 1.00 95.25 99 ALA A C 1
ATOM 757 O O . ALA A 1 99 ? 6.893 12.563 -8.157 1.00 95.25 99 ALA A O 1
ATOM 758 N N . THR A 1 100 ? 6.753 10.518 -9.080 1.00 94.00 100 THR A N 1
ATOM 759 C CA . THR A 1 100 ? 5.342 10.632 -9.474 1.00 94.00 100 THR A CA 1
ATOM 760 C C . THR A 1 100 ? 4.426 10.530 -8.258 1.00 94.00 100 THR A C 1
ATOM 762 O O . THR A 1 100 ? 3.525 11.345 -8.092 1.00 94.00 100 THR A O 1
ATOM 765 N N . THR A 1 101 ? 4.680 9.566 -7.368 1.00 96.88 101 THR A N 1
ATOM 766 C CA . THR A 1 101 ? 3.795 9.298 -6.223 1.00 96.88 101 THR A CA 1
ATOM 767 C C . THR A 1 101 ? 4.194 10.049 -4.959 1.00 96.88 101 THR A C 1
ATOM 769 O O . THR A 1 101 ? 3.373 10.215 -4.063 1.00 96.88 101 THR A O 1
ATOM 772 N N . SER A 1 102 ? 5.454 10.480 -4.833 1.00 96.88 102 SER A N 1
ATOM 773 C CA . SER A 1 102 ? 5.952 11.100 -3.601 1.00 96.88 102 SER A CA 1
ATOM 774 C C . SER A 1 102 ? 5.172 12.352 -3.168 1.00 96.88 102 SER A C 1
ATOM 776 O O . SER A 1 102 ? 4.936 12.471 -1.965 1.00 96.88 102 SER A O 1
ATOM 778 N N . PRO A 1 103 ? 4.658 13.227 -4.062 1.00 96.62 103 PRO A N 1
ATOM 779 C CA . PRO A 1 103 ? 3.807 14.345 -3.647 1.00 96.62 103 PRO A CA 1
ATOM 780 C C . PRO A 1 103 ? 2.438 13.905 -3.109 1.00 96.62 103 PRO A C 1
ATOM 782 O O . PRO A 1 103 ? 1.820 14.639 -2.341 1.00 96.62 103 PRO A O 1
ATOM 785 N N . TRP A 1 104 ? 1.949 12.727 -3.509 1.00 97.56 104 TRP A N 1
ATOM 786 C CA . TRP A 1 104 ? 0.716 12.136 -2.979 1.00 97.56 104 TRP A CA 1
ATOM 787 C C . TRP A 1 104 ? 0.955 11.407 -1.657 1.00 97.56 104 TRP A C 1
ATOM 789 O O . TRP A 1 104 ? 0.042 11.301 -0.861 1.00 97.56 104 TRP A O 1
ATOM 799 N N . LYS A 1 105 ? 2.173 10.933 -1.389 1.00 97.50 105 LYS A N 1
ATOM 800 C CA . LYS A 1 105 ? 2.539 10.293 -0.110 1.00 97.50 105 LYS A CA 1
ATOM 801 C C . LYS A 1 105 ? 2.990 11.293 0.957 1.00 97.50 105 LYS A C 1
ATOM 803 O O . LYS A 1 105 ? 3.090 10.959 2.134 1.00 97.50 105 LYS A O 1
ATOM 808 N N . ALA A 1 106 ? 3.319 12.518 0.555 1.00 94.19 106 ALA A N 1
ATOM 809 C CA . ALA A 1 106 ? 3.757 13.562 1.469 1.00 94.19 106 ALA A CA 1
ATOM 810 C C . ALA A 1 106 ? 2.623 13.936 2.434 1.00 94.19 106 ALA A C 1
ATOM 812 O O . ALA A 1 106 ? 1.600 14.450 2.000 1.00 94.19 106 ALA A O 1
ATOM 813 N N . ASN A 1 107 ? 2.835 13.730 3.737 1.00 94.00 107 ASN A N 1
ATOM 814 C CA . ASN A 1 107 ? 1.821 13.918 4.785 1.00 94.00 107 ASN A CA 1
ATOM 815 C C . ASN A 1 107 ? 0.608 12.973 4.673 1.00 94.00 107 ASN A C 1
ATOM 817 O O . ASN A 1 107 ? -0.453 13.302 5.185 1.00 94.00 107 ASN A O 1
ATOM 821 N N . ASP A 1 108 ? 0.781 11.817 4.030 1.00 97.00 108 ASP A N 1
ATOM 822 C CA . ASP A 1 108 ? -0.145 10.682 4.106 1.00 97.00 108 ASP A CA 1
ATOM 823 C C . ASP A 1 108 ? 0.178 9.879 5.375 1.00 97.00 108 ASP A C 1
ATOM 825 O O . ASP A 1 108 ? 1.180 9.157 5.420 1.00 97.00 108 ASP A O 1
ATOM 829 N N . ASN A 1 109 ? -0.594 10.080 6.439 1.00 95.88 109 ASN A N 1
ATOM 830 C CA . ASN A 1 109 ? -0.346 9.500 7.761 1.00 95.88 109 ASN A CA 1
ATOM 831 C C . ASN A 1 109 ? -1.315 8.369 8.094 1.00 95.88 109 ASN A C 1
ATOM 833 O O . ASN A 1 109 ? -1.073 7.625 9.048 1.00 95.88 109 ASN A O 1
ATOM 837 N N . TYR A 1 110 ? -2.404 8.241 7.341 1.00 96.25 110 TYR A N 1
ATOM 838 C CA . TYR A 1 110 ? -3.460 7.291 7.612 1.00 96.25 110 TYR A CA 1
ATOM 839 C C . TYR A 1 110 ? -3.890 6.581 6.333 1.00 96.25 110 TYR A C 1
ATOM 841 O O . TYR A 1 110 ? -4.240 7.193 5.332 1.00 96.25 110 TYR A O 1
ATOM 849 N N . LEU A 1 111 ? -3.933 5.254 6.394 1.00 97.38 111 LEU A N 1
ATOM 850 C CA . LEU A 1 111 ? -4.752 4.494 5.471 1.00 97.38 111 LEU A CA 1
ATOM 851 C C . LEU A 1 111 ? -6.188 4.567 5.981 1.00 97.38 111 LEU A C 1
ATOM 853 O O . LEU A 1 111 ? -6.526 3.979 7.016 1.00 97.38 111 LEU A O 1
ATOM 857 N N . ASP A 1 112 ? -7.001 5.338 5.271 1.00 94.81 112 ASP A N 1
ATOM 858 C CA . ASP A 1 112 ? -8.307 5.744 5.756 1.00 94.81 112 ASP A CA 1
ATOM 859 C C . ASP A 1 112 ? -9.370 5.794 4.633 1.00 94.81 112 ASP A C 1
ATOM 861 O O . ASP A 1 112 ? -9.063 5.630 3.447 1.00 94.81 112 ASP A O 1
ATOM 865 N N . TRP A 1 113 ? -10.652 5.909 4.998 1.00 93.50 113 TRP A N 1
ATOM 866 C CA . TRP A 1 113 ? -11.767 5.941 4.037 1.00 93.50 113 TRP A CA 1
ATOM 867 C C . TRP A 1 113 ? -11.972 7.311 3.375 1.00 93.50 113 TRP A C 1
ATOM 869 O O . TRP A 1 113 ? -12.798 7.475 2.466 1.00 93.50 113 TRP A O 1
ATOM 879 N N . TYR A 1 114 ? -11.212 8.301 3.819 1.00 87.00 114 TYR A N 1
ATOM 880 C CA . TYR A 1 114 ? -11.229 9.673 3.365 1.00 87.00 114 TYR A CA 1
ATOM 881 C C . TYR A 1 114 ? -10.144 9.836 2.295 1.00 87.00 114 TYR A C 1
ATOM 883 O O . TYR A 1 114 ? -9.400 8.923 1.949 1.00 87.00 114 TYR A O 1
ATOM 891 N N . GLY A 1 115 ? -10.222 10.950 1.576 1.00 84.81 115 GLY A N 1
ATOM 892 C CA . GLY A 1 115 ? -9.342 11.201 0.444 1.00 84.81 115 GLY A CA 1
ATOM 893 C C . GLY A 1 115 ? -8.034 11.828 0.897 1.00 84.81 115 GLY A C 1
ATOM 894 O O . GLY A 1 115 ? -7.227 11.221 1.576 1.00 84.81 115 GLY A O 1
ATOM 895 N N . VAL A 1 116 ? -7.833 13.061 0.457 1.00 91.69 116 VAL A N 1
ATOM 896 C CA . VAL A 1 116 ? -6.593 13.808 0.647 1.00 91.69 116 VAL A CA 1
ATOM 897 C C . VAL A 1 116 ? -6.473 14.330 2.085 1.00 91.69 116 VAL A C 1
ATOM 899 O O . VAL A 1 116 ? -7.372 15.013 2.576 1.00 91.69 116 VAL A O 1
ATOM 902 N N . GLU A 1 117 ? -5.336 14.072 2.718 1.00 92.06 117 GLU A N 1
ATOM 903 C CA . GLU A 1 117 ? -4.859 14.660 3.963 1.00 92.06 117 GLU A CA 1
ATOM 904 C C . GLU A 1 117 ? -4.187 16.028 3.756 1.00 92.06 117 GLU A C 1
ATOM 906 O O . GLU A 1 117 ? -3.690 16.394 2.685 1.00 92.06 117 GLU A O 1
ATOM 911 N N . SER A 1 118 ? -4.138 16.814 4.832 1.00 90.81 118 SER A N 1
ATOM 912 C CA . SER A 1 118 ? -3.501 18.128 4.812 1.00 90.81 118 SER A CA 1
ATOM 913 C C . SER A 1 118 ? -2.014 18.024 4.464 1.00 90.81 118 SER A C 1
ATOM 915 O O . SER A 1 118 ? -1.223 17.464 5.217 1.00 90.81 118 SER A O 1
ATOM 917 N N . GLY A 1 119 ? -1.616 18.671 3.368 1.00 89.06 119 GLY A N 1
ATOM 918 C CA . GLY A 1 119 ? -0.225 18.716 2.915 1.00 89.06 119 GLY A CA 1
ATOM 919 C C . GLY A 1 119 ? 0.130 17.673 1.856 1.00 89.06 119 GLY A C 1
ATOM 920 O O . GLY A 1 119 ? 1.256 17.714 1.359 1.00 89.06 119 GLY A O 1
ATOM 921 N N . GLN A 1 120 ? -0.806 16.799 1.478 1.00 94.06 120 GLN A N 1
ATOM 922 C CA . GLN A 1 120 ? -0.718 16.035 0.236 1.00 94.06 120 GLN A CA 1
ATOM 9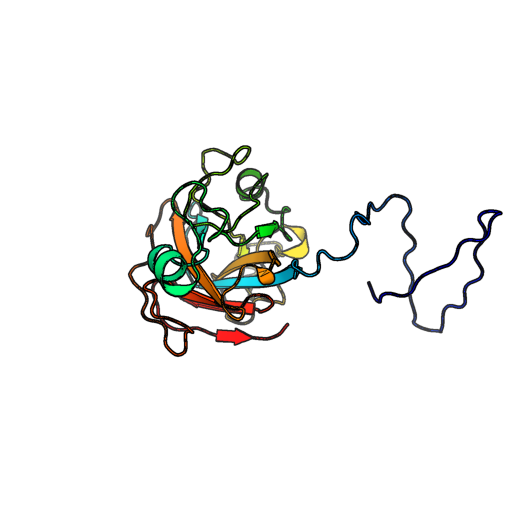23 C C . GLN A 1 120 ? -1.032 16.931 -0.969 1.00 94.06 120 GLN A C 1
ATOM 925 O O . GLN A 1 120 ? -1.722 17.951 -0.869 1.00 94.06 120 GLN A O 1
ATOM 930 N N . SER A 1 121 ? -0.548 16.530 -2.145 1.00 95.19 121 SER A N 1
ATOM 931 C CA . SER A 1 121 ? -1.024 17.112 -3.401 1.00 95.19 121 SER A CA 1
ATOM 932 C C . SER A 1 121 ? -2.535 16.897 -3.561 1.00 95.19 121 SER A C 1
ATOM 934 O O . SER A 1 121 ? -3.053 15.808 -3.316 1.00 95.19 121 SER A O 1
ATOM 936 N N . THR A 1 122 ? -3.238 17.925 -4.046 1.00 93.44 122 THR A N 1
ATOM 937 C CA . THR A 1 122 ? -4.693 17.897 -4.296 1.00 93.44 122 THR A CA 1
ATOM 938 C C . THR A 1 122 ? -5.110 16.875 -5.353 1.00 93.44 122 THR A C 1
ATOM 940 O O . THR A 1 122 ? -6.294 16.594 -5.520 1.00 93.44 122 THR A O 1
ATOM 943 N N . GLU A 1 123 ? -4.143 16.320 -6.079 1.00 94.31 123 GLU A N 1
ATOM 944 C CA . GLU A 1 123 ? -4.349 15.267 -7.060 1.00 94.31 123 GLU A CA 1
ATOM 945 C C . GLU A 1 123 ? -4.439 13.857 -6.470 1.00 94.31 123 GLU A C 1
ATOM 947 O O . GLU A 1 123 ? -4.816 12.934 -7.205 1.00 94.31 123 GLU A O 1
ATOM 952 N N . ALA A 1 124 ? -4.080 13.678 -5.195 1.00 95.75 124 ALA A N 1
ATOM 953 C CA . ALA A 1 124 ? -4.201 12.399 -4.511 1.00 95.75 124 ALA A CA 1
ATOM 954 C C . ALA A 1 124 ? -5.677 11.979 -4.405 1.00 95.75 124 ALA A C 1
ATOM 956 O O . ALA A 1 124 ? -6.589 12.807 -4.406 1.00 95.75 124 ALA A O 1
ATOM 957 N N . GLN A 1 125 ? -5.928 10.672 -4.365 1.00 95.81 125 GLN A N 1
ATOM 958 C CA . GLN A 1 125 ? -7.277 10.112 -4.203 1.00 95.81 125 GLN A CA 1
ATOM 959 C C . GLN A 1 125 ? -7.377 9.170 -2.994 1.00 95.81 125 GLN A C 1
ATOM 961 O O . GLN A 1 125 ? -8.421 8.551 -2.796 1.00 95.81 125 GLN A O 1
ATOM 966 N N . GLY A 1 126 ? -6.320 9.094 -2.185 1.00 96.19 126 GLY A N 1
ATOM 967 C CA . GLY A 1 126 ? -6.117 8.206 -1.040 1.00 96.19 126 GLY A CA 1
ATOM 968 C C . GLY A 1 126 ? -4.617 7.941 -0.875 1.00 96.19 126 GLY A C 1
ATOM 969 O O . GLY A 1 126 ? -3.796 8.690 -1.415 1.00 96.19 126 GLY A O 1
ATOM 970 N N . THR A 1 127 ? -4.263 6.827 -0.241 1.00 98.19 127 THR A N 1
ATOM 971 C CA . THR A 1 127 ? -2.877 6.371 -0.098 1.00 98.19 127 THR A CA 1
ATOM 972 C C . THR A 1 127 ? -2.332 5.883 -1.442 1.00 98.19 127 THR A C 1
ATOM 974 O O . THR A 1 127 ? -2.839 4.924 -2.027 1.00 98.19 127 THR A O 1
ATOM 977 N N . ALA A 1 128 ? -1.301 6.546 -1.969 1.00 98.12 128 ALA A N 1
ATOM 978 C CA . ALA A 1 128 ? -0.724 6.206 -3.271 1.00 98.12 128 ALA A CA 1
ATOM 979 C C . ALA A 1 128 ? 0.148 4.941 -3.222 1.00 98.12 128 ALA A C 1
ATOM 981 O O . ALA A 1 128 ? 0.898 4.720 -2.269 1.00 98.12 128 ALA A O 1
ATOM 982 N N . THR A 1 129 ? 0.110 4.157 -4.299 1.00 98.69 129 THR A N 1
ATOM 983 C CA . THR A 1 129 ? 0.908 2.931 -4.471 1.00 98.69 129 THR A CA 1
ATOM 984 C C . THR A 1 129 ? 1.931 3.081 -5.595 1.00 98.69 129 THR A C 1
ATOM 986 O O . THR A 1 129 ? 1.790 3.944 -6.460 1.00 98.69 129 THR A O 1
ATOM 989 N N . ASP A 1 130 ? 2.968 2.244 -5.598 1.00 98.50 130 ASP A N 1
ATOM 990 C CA . ASP A 1 130 ? 3.972 2.216 -6.663 1.00 98.50 130 ASP A CA 1
ATOM 991 C C . ASP A 1 130 ? 3.779 1.026 -7.586 1.00 98.50 130 ASP A C 1
ATOM 993 O O . ASP A 1 130 ? 3.554 -0.098 -7.141 1.00 98.50 130 ASP A O 1
ATOM 997 N N . TRP A 1 131 ? 3.955 1.244 -8.882 1.00 98.12 131 TRP A N 1
ATOM 998 C CA . TRP A 1 131 ? 3.959 0.145 -9.832 1.00 98.12 131 TRP A CA 1
ATOM 999 C C . TRP A 1 131 ? 5.188 -0.754 -9.643 1.00 98.12 131 TRP A C 1
ATOM 1001 O O . TRP A 1 131 ? 6.320 -0.284 -9.485 1.00 98.12 131 TRP A O 1
ATOM 1011 N N . THR A 1 132 ? 4.982 -2.065 -9.711 1.00 98.31 132 THR A N 1
ATOM 1012 C CA . THR A 1 132 ? 6.035 -3.062 -9.580 1.00 98.31 132 THR A CA 1
ATOM 1013 C C . THR A 1 132 ? 5.810 -4.293 -10.457 1.00 98.31 132 THR A C 1
ATOM 1015 O O . THR A 1 132 ? 4.701 -4.620 -10.882 1.00 98.31 132 THR A O 1
ATOM 1018 N N . THR A 1 133 ? 6.906 -4.994 -10.726 1.00 97.56 133 THR A N 1
ATOM 1019 C CA . THR A 1 133 ? 6.986 -6.210 -11.537 1.00 97.56 133 THR A CA 1
ATOM 1020 C C . THR A 1 133 ? 8.054 -7.139 -10.955 1.00 97.56 133 THR A C 1
ATOM 1022 O O . THR A 1 133 ? 8.906 -6.697 -10.185 1.00 97.56 133 THR A O 1
ATOM 1025 N N . ASN A 1 134 ? 8.034 -8.418 -11.315 1.00 96.50 134 ASN A N 1
ATOM 1026 C CA . ASN A 1 134 ? 9.152 -9.338 -11.086 1.00 96.50 134 ASN A CA 1
ATOM 1027 C C . ASN A 1 134 ? 9.947 -9.643 -12.371 1.00 96.50 134 ASN A C 1
ATOM 1029 O O . ASN A 1 134 ? 10.938 -10.369 -12.326 1.00 96.50 134 ASN A O 1
ATOM 1033 N N . ILE A 1 135 ? 9.513 -9.091 -13.507 1.00 94.62 135 ILE A N 1
ATOM 1034 C CA . ILE A 1 135 ? 10.144 -9.234 -14.818 1.00 94.62 135 ILE A CA 1
ATOM 1035 C C . ILE A 1 135 ? 10.307 -7.840 -15.426 1.00 94.62 135 ILE A C 1
ATOM 1037 O O . ILE A 1 135 ? 9.342 -7.081 -15.524 1.00 94.62 135 ILE A O 1
ATOM 1041 N N . TRP A 1 136 ? 11.527 -7.507 -15.849 1.00 95.88 136 TRP A N 1
ATOM 1042 C CA . TRP A 1 136 ? 11.829 -6.279 -16.582 1.00 95.88 136 TRP A CA 1
ATOM 1043 C C . TRP A 1 136 ? 12.282 -6.610 -18.009 1.00 95.88 136 TRP A C 1
ATOM 1045 O O . TRP A 1 136 ? 13.446 -6.962 -18.227 1.00 95.88 136 TRP A O 1
ATOM 1055 N N . PRO A 1 137 ? 11.386 -6.533 -19.007 1.00 94.44 137 PRO A N 1
ATOM 1056 C CA . PRO A 1 137 ? 11.753 -6.696 -20.403 1.00 94.44 137 PRO A CA 1
ATOM 1057 C C . PRO A 1 137 ? 12.877 -5.742 -20.816 1.00 94.44 137 PRO A C 1
ATOM 1059 O O . PRO A 1 137 ? 12.784 -4.529 -20.640 1.00 94.44 137 PRO A O 1
ATOM 1062 N N . VAL A 1 138 ? 13.910 -6.279 -21.473 1.00 93.88 138 VAL A N 1
ATOM 1063 C CA . VAL A 1 138 ? 15.028 -5.492 -22.040 1.00 93.88 138 VAL A CA 1
ATOM 1064 C C . VAL A 1 138 ? 14.541 -4.367 -22.961 1.00 93.88 138 VAL A C 1
ATOM 1066 O O . VAL A 1 138 ? 15.178 -3.321 -23.065 1.00 93.88 138 VAL A O 1
ATOM 1069 N N . THR A 1 139 ? 13.387 -4.548 -23.607 1.00 95.88 139 THR A N 1
ATOM 1070 C CA . THR A 1 139 ? 12.759 -3.540 -24.470 1.00 95.88 139 THR A CA 1
ATOM 1071 C C . THR A 1 139 ? 12.322 -2.275 -23.728 1.00 95.88 139 THR A C 1
ATOM 1073 O O . THR A 1 139 ? 12.096 -1.259 -24.376 1.00 95.88 139 THR A O 1
ATOM 1076 N N . TRP A 1 140 ? 12.202 -2.304 -22.396 1.00 92.94 140 TRP A N 1
ATOM 1077 C CA . TRP A 1 140 ? 11.896 -1.126 -21.573 1.00 92.94 140 TRP A CA 1
ATOM 1078 C C . TRP A 1 140 ? 13.145 -0.317 -21.192 1.00 92.94 140 TRP A C 1
ATOM 1080 O O . TRP A 1 140 ? 13.034 0.737 -20.567 1.00 92.94 140 TRP A O 1
ATOM 1090 N N . GLY A 1 141 ? 14.336 -0.771 -21.596 1.00 96.56 141 GLY A N 1
ATOM 1091 C CA . GLY A 1 141 ? 15.606 -0.111 -21.309 1.00 96.56 141 GLY A CA 1
ATOM 1092 C C . GLY A 1 141 ? 16.226 -0.571 -19.991 1.00 96.56 141 GLY A C 1
ATOM 1093 O O . GLY A 1 141 ? 16.014 -1.701 -19.553 1.00 96.56 141 GLY A O 1
ATOM 1094 N N . ALA A 1 142 ? 17.034 0.298 -19.378 1.00 97.31 142 ALA A N 1
ATOM 1095 C CA . ALA A 1 142 ? 17.717 -0.009 -18.123 1.00 97.31 142 ALA A CA 1
ATOM 1096 C C . ALA A 1 142 ? 16.711 -0.358 -17.018 1.00 97.31 142 ALA A C 1
ATOM 1098 O O . ALA A 1 142 ? 15.721 0.354 -16.839 1.00 97.31 142 ALA A O 1
ATOM 1099 N N . GLU A 1 143 ? 16.989 -1.438 -16.285 1.00 97.38 143 GLU A N 1
ATOM 1100 C CA . GLU A 1 143 ? 16.123 -1.910 -15.207 1.00 97.38 143 GLU A CA 1
ATOM 1101 C C . GLU A 1 143 ? 15.911 -0.833 -14.145 1.00 97.38 143 GLU A C 1
ATOM 1103 O O . GLU A 1 143 ? 16.855 -0.182 -13.688 1.00 97.38 143 GLU A O 1
ATOM 1108 N N . LYS A 1 144 ? 14.644 -0.663 -13.764 1.00 97.88 144 LYS A N 1
ATOM 1109 C CA . LYS A 1 144 ? 14.218 0.160 -12.638 1.00 97.88 144 LYS A CA 1
ATOM 1110 C C . LYS A 1 144 ? 13.850 -0.737 -11.478 1.00 97.88 144 LYS A C 1
ATOM 1112 O O . LYS A 1 144 ? 13.220 -1.775 -11.686 1.00 97.88 144 LYS A O 1
ATOM 1117 N N . THR A 1 145 ? 14.222 -0.337 -10.266 1.00 98.19 145 THR A N 1
ATOM 1118 C CA . THR A 1 145 ? 13.898 -1.103 -9.059 1.00 98.19 145 THR A CA 1
ATOM 1119 C C . THR A 1 145 ? 13.177 -0.247 -8.036 1.00 98.19 145 THR A C 1
ATOM 1121 O O . THR A 1 145 ? 13.478 0.936 -7.868 1.00 98.19 145 THR A O 1
ATOM 1124 N N . VAL A 1 146 ? 12.268 -0.858 -7.272 1.00 97.75 146 VAL A N 1
ATOM 1125 C CA . VAL A 1 146 ? 11.577 -0.161 -6.174 1.00 97.75 146 VAL A CA 1
ATOM 1126 C C . VAL A 1 146 ? 12.595 0.419 -5.187 1.00 97.75 146 VAL A C 1
ATOM 1128 O O . VAL A 1 146 ? 12.459 1.550 -4.731 1.00 97.75 146 VAL A O 1
ATOM 1131 N N . ALA A 1 147 ? 13.679 -0.313 -4.919 1.00 96.69 147 ALA A N 1
ATOM 1132 C CA . ALA A 1 147 ? 14.717 0.114 -3.990 1.00 96.69 147 ALA A CA 1
ATOM 1133 C C . ALA A 1 147 ? 15.495 1.359 -4.450 1.00 96.69 147 ALA A C 1
ATOM 1135 O O . ALA A 1 147 ? 15.929 2.136 -3.597 1.00 96.69 147 ALA A O 1
ATOM 1136 N N . ASN A 1 148 ? 15.691 1.571 -5.756 1.00 97.12 148 ASN A N 1
ATOM 1137 C CA . ASN A 1 148 ? 16.510 2.674 -6.277 1.00 97.12 148 ASN A CA 1
ATOM 1138 C C . ASN A 1 148 ? 15.676 3.805 -6.877 1.00 97.12 148 ASN A C 1
ATOM 1140 O O . ASN A 1 148 ? 15.964 4.971 -6.613 1.00 97.12 148 ASN A O 1
ATOM 1144 N N . ASP A 1 149 ? 14.642 3.458 -7.633 1.00 98.12 149 ASP A N 1
ATOM 1145 C CA . ASP A 1 149 ? 13.822 4.377 -8.420 1.00 98.12 149 ASP A CA 1
ATOM 1146 C C . ASP A 1 149 ? 12.427 4.588 -7.809 1.00 98.12 149 ASP A C 1
ATOM 1148 O O . ASP A 1 149 ? 11.709 5.510 -8.188 1.00 98.12 149 ASP A O 1
ATOM 1152 N N . GLY A 1 150 ? 12.035 3.745 -6.849 1.00 97.75 150 GLY A N 1
ATOM 1153 C CA . GLY A 1 150 ? 10.720 3.781 -6.213 1.00 97.75 150 GLY A CA 1
ATOM 1154 C C . GLY A 1 150 ? 9.621 3.051 -6.984 1.00 97.75 150 GLY A C 1
ATOM 1155 O O . GLY A 1 150 ? 8.502 3.000 -6.498 1.00 97.75 150 GLY A O 1
ATOM 1156 N N . PHE A 1 151 ? 9.920 2.460 -8.139 1.00 97.88 151 PHE A N 1
ATOM 1157 C CA . PHE A 1 151 ? 9.007 1.624 -8.921 1.00 97.88 151 PHE A CA 1
ATOM 1158 C C . PHE A 1 151 ? 9.807 0.566 -9.693 1.00 97.88 151 PHE A C 1
ATOM 1160 O O . PHE A 1 151 ? 11.027 0.666 -9.818 1.00 97.88 151 PHE A O 1
ATOM 1167 N N . GLY A 1 152 ? 9.131 -0.437 -10.247 1.00 97.50 152 GLY A N 1
ATOM 1168 C CA . GLY A 1 152 ? 9.768 -1.468 -11.070 1.00 97.50 152 GLY A CA 1
ATOM 1169 C C . GLY A 1 152 ? 10.058 -2.753 -10.307 1.00 97.50 152 GLY A C 1
ATOM 1170 O O . GLY A 1 152 ? 9.219 -3.217 -9.537 1.00 97.50 152 GLY A O 1
ATOM 1171 N N . VAL A 1 153 ? 11.211 -3.372 -10.548 1.00 98.19 153 VAL A N 1
ATOM 1172 C CA . VAL A 1 153 ? 11.535 -4.689 -9.988 1.00 98.19 153 VAL A CA 1
ATOM 1173 C C . VAL A 1 153 ? 11.678 -4.626 -8.469 1.00 98.19 153 VAL A C 1
ATOM 1175 O O . VAL A 1 153 ? 12.324 -3.727 -7.921 1.00 98.19 153 VAL A O 1
ATOM 1178 N N . THR A 1 154 ? 11.085 -5.595 -7.772 1.00 97.12 154 THR A N 1
ATOM 1179 C CA . THR A 1 154 ? 11.300 -5.803 -6.335 1.00 97.12 154 THR A CA 1
ATOM 1180 C C . THR A 1 154 ? 11.313 -7.292 -5.991 1.00 97.12 154 THR A C 1
ATOM 1182 O O . THR A 1 154 ? 10.472 -8.028 -6.504 1.00 97.12 154 THR A O 1
ATOM 1185 N N . PRO A 1 155 ? 12.196 -7.753 -5.082 1.00 95.81 155 PRO A N 1
ATOM 1186 C CA . PRO A 1 155 ? 12.187 -9.139 -4.606 1.00 95.81 155 PRO A CA 1
ATOM 1187 C C . PRO A 1 155 ? 10.879 -9.564 -3.925 1.00 95.81 155 PRO A C 1
ATOM 1189 O O . PRO A 1 155 ? 10.616 -10.755 -3.799 1.00 95.81 155 PRO A O 1
ATOM 1192 N N . LEU A 1 156 ? 10.076 -8.602 -3.453 1.00 96.62 156 LEU A N 1
ATOM 1193 C CA . LEU A 1 156 ? 8.798 -8.877 -2.792 1.00 96.62 156 LEU A CA 1
ATOM 1194 C C . LEU A 1 156 ? 7.687 -9.261 -3.778 1.00 96.62 156 LEU A C 1
ATOM 1196 O O . LEU A 1 156 ? 6.758 -9.964 -3.392 1.00 96.62 156 LEU A O 1
ATOM 1200 N N . ASN A 1 157 ? 7.766 -8.809 -5.034 1.00 97.69 157 ASN A N 1
ATOM 1201 C CA . ASN A 1 157 ? 6.822 -9.220 -6.060 1.00 97.69 157 ASN A CA 1
ATOM 1202 C C . ASN A 1 157 ? 7.299 -10.554 -6.626 1.00 97.69 157 ASN A C 1
ATOM 1204 O O . ASN A 1 157 ? 8.343 -10.626 -7.269 1.00 97.69 157 ASN A O 1
ATOM 1208 N N . ILE A 1 158 ? 6.520 -11.607 -6.402 1.00 97.25 158 ILE A N 1
ATOM 1209 C CA . ILE A 1 158 ? 6.810 -12.937 -6.942 1.00 97.25 158 ILE A CA 1
ATOM 1210 C C . ILE A 1 158 ? 5.726 -13.442 -7.901 1.00 97.25 158 ILE A C 1
ATOM 1212 O O . ILE A 1 158 ? 5.778 -14.593 -8.326 1.00 97.25 158 ILE A O 1
ATOM 1216 N N . TRP A 1 159 ? 4.737 -12.606 -8.225 1.00 96.75 159 TRP A N 1
ATOM 1217 C CA . TRP A 1 159 ? 3.507 -13.036 -8.894 1.00 96.75 159 TRP A CA 1
ATOM 1218 C C . TRP A 1 159 ? 3.398 -12.604 -10.355 1.00 96.75 159 TRP A C 1
ATOM 1220 O O . TRP A 1 159 ? 2.416 -12.950 -11.009 1.00 96.75 159 TRP A O 1
ATOM 1230 N N . GLY A 1 160 ? 4.374 -11.865 -10.878 1.00 95.00 160 GLY A N 1
ATOM 1231 C CA . GLY A 1 160 ? 4.392 -11.469 -12.280 1.00 95.00 160 GLY A CA 1
ATOM 1232 C C . GLY A 1 160 ? 4.485 -9.965 -12.498 1.00 95.00 160 GLY A C 1
ATOM 1233 O O . GLY A 1 160 ? 4.879 -9.177 -11.631 1.00 95.00 160 GLY A O 1
ATOM 1234 N N . GLU A 1 161 ? 4.087 -9.585 -13.702 1.00 94.12 161 GLU A N 1
ATOM 1235 C CA . GLU A 1 161 ? 3.997 -8.203 -14.148 1.00 94.12 161 GLU A CA 1
ATOM 1236 C C . GLU A 1 161 ? 2.731 -7.520 -13.602 1.00 94.12 161 GLU A C 1
ATOM 1238 O O . GLU A 1 161 ? 1.754 -8.174 -13.239 1.00 94.12 161 GLU A O 1
ATOM 1243 N N . HIS A 1 162 ? 2.739 -6.184 -13.592 1.00 94.25 162 HIS A N 1
ATOM 1244 C CA . HIS A 1 162 ? 1.565 -5.342 -13.327 1.00 94.25 162 HIS A CA 1
ATOM 1245 C C .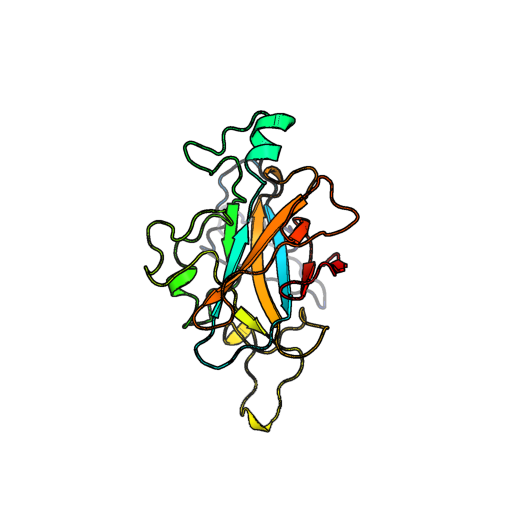 HIS A 1 162 ? 0.929 -5.494 -11.938 1.00 94.25 162 HIS A C 1
ATOM 1247 O O . HIS A 1 162 ? -0.279 -5.705 -11.793 1.00 94.25 162 HIS A O 1
ATOM 1253 N N . TYR A 1 163 ? 1.751 -5.302 -10.909 1.00 98.44 163 TYR A N 1
ATOM 1254 C CA . TYR A 1 163 ? 1.280 -5.134 -9.541 1.00 98.44 163 TYR A CA 1
ATOM 1255 C C . TYR A 1 163 ? 1.464 -3.698 -9.070 1.00 98.44 163 TYR A C 1
ATOM 1257 O O . TYR A 1 163 ? 2.391 -3.003 -9.478 1.00 98.44 163 TYR A O 1
ATOM 1265 N N . TRP A 1 164 ? 0.590 -3.276 -8.170 1.00 98.69 164 TRP A N 1
ATOM 1266 C CA . TRP A 1 164 ? 0.702 -2.027 -7.436 1.00 98.69 164 TRP A CA 1
ATOM 1267 C C . TRP A 1 164 ? 1.010 -2.329 -5.977 1.00 98.69 164 TRP A C 1
ATOM 1269 O O . TRP A 1 164 ? 0.374 -3.193 -5.377 1.00 98.69 164 TRP A O 1
ATOM 1279 N N . LEU A 1 165 ? 2.021 -1.652 -5.444 1.00 98.81 165 LEU A N 1
ATOM 1280 C CA . LEU A 1 165 ? 2.652 -1.921 -4.161 1.00 98.81 165 LEU A CA 1
ATOM 1281 C C . LEU A 1 165 ? 2.422 -0.764 -3.192 1.00 98.81 165 LEU A C 1
ATOM 1283 O O . LEU A 1 165 ? 2.839 0.365 -3.452 1.00 98.81 165 LEU A O 1
ATOM 1287 N N . LEU A 1 166 ? 1.841 -1.071 -2.038 1.00 98.81 166 LEU A N 1
ATOM 1288 C CA . LEU A 1 166 ? 1.951 -0.256 -0.834 1.00 98.81 166 LEU A CA 1
ATOM 1289 C C . LEU A 1 166 ? 2.919 -0.944 0.132 1.00 98.81 166 LEU A C 1
ATOM 1291 O O . LEU A 1 166 ? 2.706 -2.099 0.488 1.00 98.81 166 LEU A O 1
ATOM 1295 N N . ASP A 1 167 ? 3.964 -0.242 0.563 1.00 98.62 167 ASP A N 1
ATOM 1296 C CA . ASP A 1 167 ? 4.915 -0.707 1.580 1.00 98.62 167 ASP A CA 1
ATOM 1297 C C . ASP A 1 167 ? 5.012 0.355 2.674 1.00 98.62 167 ASP A C 1
ATOM 1299 O O . ASP A 1 167 ? 5.516 1.462 2.444 1.00 98.62 167 ASP A O 1
ATOM 1303 N N . VAL A 1 168 ? 4.477 0.026 3.847 1.00 98.69 168 VAL A N 1
ATOM 1304 C CA . VAL A 1 168 ? 4.347 0.944 4.979 1.00 98.69 168 VAL A CA 1
ATOM 1305 C C . VAL A 1 168 ? 4.702 0.244 6.282 1.00 98.69 168 VAL A C 1
ATOM 1307 O O . VAL A 1 168 ? 4.512 -0.962 6.419 1.00 98.69 168 VAL A O 1
ATOM 1310 N N . ASP A 1 169 ? 5.155 1.000 7.273 1.00 98.62 169 ASP A N 1
ATOM 1311 C CA . ASP A 1 169 ? 4.980 0.596 8.666 1.00 98.62 169 ASP A CA 1
ATOM 1312 C C . ASP A 1 169 ? 3.571 1.005 9.094 1.00 98.62 169 ASP A C 1
ATOM 1314 O O . ASP A 1 169 ? 3.178 2.152 8.886 1.00 98.62 169 ASP A O 1
ATOM 1318 N N . MET A 1 170 ? 2.805 0.081 9.668 1.00 98.44 170 MET A N 1
ATOM 1319 C CA . MET A 1 170 ? 1.411 0.285 10.062 1.00 98.44 170 MET A CA 1
ATOM 1320 C C . MET A 1 170 ? 1.236 -0.018 11.547 1.00 98.44 170 MET A C 1
ATOM 1322 O O . MET A 1 170 ? 1.783 -1.005 12.034 1.00 98.44 170 MET A O 1
ATOM 1326 N N . ASP A 1 171 ? 0.470 0.806 12.261 1.00 97.12 171 ASP A N 1
ATOM 1327 C CA . ASP A 1 171 ? 0.139 0.555 13.668 1.00 97.12 171 ASP A CA 1
ATOM 1328 C C . ASP A 1 171 ? -0.966 -0.509 13.792 1.00 97.12 171 ASP A C 1
ATOM 1330 O O . ASP A 1 171 ? -2.165 -0.229 13.700 1.00 97.12 171 ASP A O 1
ATOM 1334 N N . 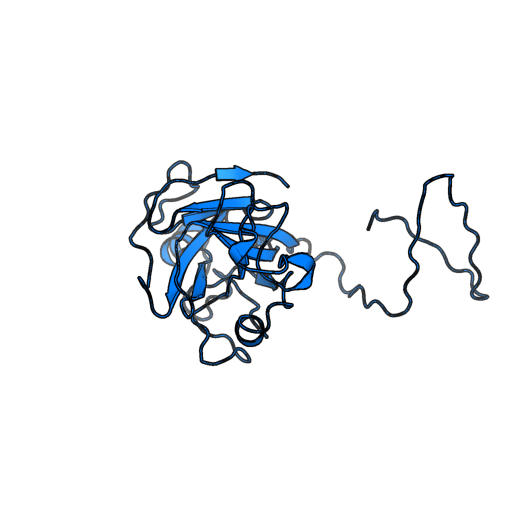CYS A 1 172 ? -0.556 -1.761 13.986 1.00 96.12 172 CYS A N 1
ATOM 1335 C CA . CYS A 1 172 ? -1.428 -2.926 14.054 1.00 96.12 172 CYS A CA 1
ATOM 1336 C C . CYS A 1 172 ? -2.317 -2.965 15.298 1.00 96.12 172 CYS A C 1
ATOM 1338 O O . CYS A 1 172 ? -3.297 -3.712 15.305 1.00 96.12 172 CYS A O 1
ATOM 1340 N N . SER A 1 173 ? -2.064 -2.134 16.314 1.00 93.06 173 SER A N 1
ATOM 1341 C CA . SER A 1 173 ? -2.960 -2.032 17.471 1.00 93.06 173 SER A CA 1
ATOM 1342 C C . SER A 1 173 ? -4.332 -1.459 17.107 1.00 93.06 173 SER A C 1
ATOM 1344 O O . SER A 1 173 ? -5.315 -1.667 17.822 1.00 93.06 173 SER A O 1
ATOM 1346 N N . LYS A 1 174 ? -4.418 -0.746 15.975 1.00 92.81 174 LYS A N 1
ATOM 1347 C CA . LYS A 1 174 ? -5.670 -0.187 15.453 1.00 92.81 174 LYS A CA 1
ATOM 1348 C C . LYS A 1 174 ? -6.489 -1.202 14.661 1.00 92.81 174 LYS A C 1
ATOM 1350 O O . LYS A 1 174 ? -7.698 -0.998 14.513 1.00 92.81 174 LYS A O 1
ATOM 1355 N N . ALA A 1 175 ? -5.878 -2.310 14.244 1.00 94.12 175 ALA A N 1
ATOM 1356 C CA . ALA A 1 175 ? -6.535 -3.382 13.508 1.00 94.12 175 ALA A CA 1
ATOM 1357 C C . ALA A 1 175 ? -7.519 -4.178 14.389 1.00 94.12 175 ALA A C 1
ATOM 1359 O O . ALA A 1 175 ? -7.426 -4.206 15.616 1.00 94.12 175 ALA A O 1
ATOM 1360 N N . VAL A 1 176 ? -8.455 -4.886 13.759 1.00 93.62 176 VAL A N 1
ATOM 1361 C CA . VAL A 1 176 ? -9.408 -5.782 14.430 1.00 93.62 176 VAL A CA 1
ATOM 1362 C C . VAL A 1 176 ? -8.849 -7.194 14.411 1.00 93.62 176 VAL A C 1
ATOM 1364 O O . VAL A 1 176 ? -8.885 -7.864 13.382 1.00 93.62 176 VAL A O 1
ATOM 1367 N N . ASN A 1 177 ? -8.310 -7.660 15.540 1.00 90.94 177 ASN A N 1
ATOM 1368 C CA . ASN A 1 177 ? -7.624 -8.957 15.623 1.00 90.94 177 ASN A CA 1
ATOM 1369 C C . ASN A 1 177 ? -6.526 -9.107 14.547 1.00 90.94 177 ASN A C 1
ATOM 1371 O O . ASN A 1 177 ? -6.373 -10.172 13.949 1.00 90.94 177 ASN A O 1
ATOM 1375 N N . GLY A 1 178 ? -5.809 -8.015 14.260 1.00 94.94 178 GLY A N 1
ATOM 1376 C CA . GLY A 1 178 ? -4.790 -7.950 13.210 1.00 94.94 178 GLY A CA 1
ATOM 1377 C C . GLY A 1 178 ? -5.320 -7.709 11.792 1.00 94.94 178 GLY A C 1
ATOM 1378 O O . GLY A 1 178 ? -4.512 -7.642 10.873 1.00 94.94 178 GLY A O 1
ATOM 1379 N N . TRP A 1 179 ? -6.632 -7.551 11.588 1.00 97.50 179 TRP A N 1
ATOM 1380 C CA . TRP A 1 179 ? -7.239 -7.332 10.271 1.00 97.50 179 TRP A CA 1
ATOM 1381 C C . TRP A 1 179 ? -7.732 -5.901 10.047 1.00 97.50 179 TRP A C 1
ATOM 1383 O O . TRP A 1 179 ? -8.202 -5.237 10.972 1.00 97.50 179 TRP A O 1
ATOM 1393 N N . PHE A 1 180 ? -7.688 -5.462 8.794 1.00 98.06 180 PHE A N 1
ATOM 1394 C CA . PHE A 1 180 ? -8.223 -4.188 8.317 1.00 98.06 180 PHE A CA 1
ATOM 1395 C C . PHE A 1 180 ? -8.692 -4.332 6.865 1.00 98.06 180 PHE A C 1
ATOM 1397 O O . PHE A 1 180 ? -8.385 -5.321 6.203 1.00 98.06 180 PHE A O 1
ATOM 1404 N N . GLU A 1 181 ? -9.441 -3.363 6.361 1.00 98.06 181 GLU A N 1
ATOM 1405 C CA . GLU A 1 181 ? -9.974 -3.371 5.003 1.00 98.06 181 GLU A CA 1
ATOM 1406 C C . GLU A 1 181 ? -9.210 -2.443 4.073 1.00 98.06 181 GLU A C 1
ATOM 1408 O O . GLU A 1 181 ? -8.662 -1.424 4.501 1.00 98.06 181 GLU A O 1
ATOM 1413 N N . VAL A 1 182 ? -9.235 -2.783 2.784 1.00 98.19 182 VAL A N 1
ATOM 1414 C CA . VAL A 1 182 ? -8.730 -1.945 1.699 1.00 98.19 182 VAL A CA 1
ATOM 1415 C C . VAL A 1 182 ? -9.619 -2.007 0.464 1.00 98.19 182 VAL A C 1
ATOM 1417 O O . VAL A 1 182 ? -10.191 -3.045 0.137 1.00 98.19 182 VAL A O 1
ATOM 1420 N N . LYS A 1 183 ? -9.704 -0.892 -0.257 1.00 97.94 183 LYS A N 1
ATOM 1421 C CA . LYS A 1 183 ? -10.340 -0.791 -1.570 1.00 97.94 183 LYS A CA 1
ATOM 1422 C C . LYS A 1 183 ? -9.465 0.039 -2.499 1.00 97.94 183 LYS A C 1
ATOM 1424 O O . LYS A 1 183 ? -9.037 1.141 -2.142 1.00 97.94 183 LYS A O 1
ATOM 1429 N N . ALA A 1 184 ? -9.198 -0.488 -3.684 1.00 98.31 184 ALA A N 1
ATOM 1430 C CA . ALA A 1 184 ? -8.386 0.170 -4.691 1.00 98.31 184 ALA A CA 1
ATOM 1431 C C . ALA A 1 184 ? -9.210 1.110 -5.579 1.00 98.31 184 ALA A C 1
ATOM 1433 O O . ALA A 1 184 ? -10.393 0.895 -5.865 1.00 98.31 184 ALA A O 1
ATOM 1434 N N . PHE A 1 185 ? -8.533 2.144 -6.064 1.00 98.31 185 PHE A N 1
ATOM 1435 C CA . PHE A 1 185 ? -9.030 3.097 -7.041 1.00 98.31 185 PHE A CA 1
ATOM 1436 C C . PHE A 1 185 ? -7.964 3.346 -8.105 1.00 98.31 185 PHE A C 1
ATOM 1438 O O . PHE A 1 185 ? -6.856 3.773 -7.784 1.00 98.31 185 PHE A O 1
ATOM 1445 N N . ILE A 1 186 ? -8.299 3.123 -9.376 1.00 98.38 186 ILE A N 1
ATOM 1446 C CA . ILE A 1 186 ? -7.423 3.448 -10.509 1.00 98.38 186 ILE A CA 1
ATOM 1447 C C . ILE A 1 186 ? -7.840 4.804 -11.081 1.00 98.38 186 ILE A C 1
ATOM 1449 O O . ILE A 1 186 ? -8.850 4.922 -11.786 1.00 98.38 186 ILE A O 1
ATOM 1453 N N . LYS A 1 187 ? -7.040 5.836 -10.800 1.00 97.25 187 LYS A N 1
ATOM 1454 C CA . LYS A 1 187 ? -7.206 7.183 -11.356 1.00 97.25 187 LYS A CA 1
ATOM 1455 C C . LYS A 1 187 ? -6.957 7.154 -12.864 1.00 97.25 187 LYS A C 1
ATOM 1457 O O . LYS A 1 187 ? -6.056 6.466 -13.333 1.00 97.25 187 LYS A O 1
ATOM 1462 N N . ASN A 1 188 ? -7.756 7.910 -13.622 1.00 96.44 188 ASN A N 1
ATOM 1463 C CA . ASN A 1 188 ? -7.726 7.947 -15.095 1.00 96.44 188 ASN A CA 1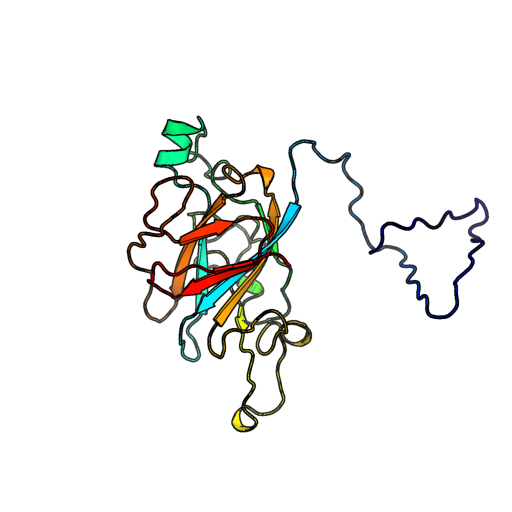
ATOM 1464 C C . ASN A 1 188 ? -7.942 6.572 -15.766 1.00 96.44 188 ASN A C 1
ATOM 1466 O O . ASN A 1 188 ? -7.549 6.359 -16.915 1.00 96.44 188 ASN A O 1
ATOM 1470 N N . GLY A 1 189 ? -8.562 5.628 -15.058 1.00 96.12 189 GLY A N 1
ATOM 1471 C CA . GLY A 1 189 ? -8.844 4.291 -15.563 1.00 96.12 189 GLY A CA 1
ATOM 1472 C C . GLY A 1 189 ? -10.184 3.771 -15.075 1.00 96.12 189 GLY A C 1
ATOM 1473 O O . GLY A 1 189 ? -11.194 4.466 -15.146 1.00 96.12 189 GLY A O 1
ATOM 1474 N N . GLN A 1 190 ? -10.178 2.533 -14.595 1.00 95.50 190 GLN A N 1
ATOM 1475 C CA . GLN A 1 190 ? -11.364 1.777 -14.200 1.00 95.50 190 GLN A CA 1
ATOM 1476 C C . GLN A 1 190 ? -12.125 2.409 -13.021 1.00 95.50 190 GLN A C 1
ATOM 1478 O O . GLN A 1 190 ? -13.304 2.118 -12.839 1.00 95.50 190 GLN A O 1
ATOM 1483 N N . GLY A 1 191 ? -11.484 3.287 -12.244 1.00 97.62 191 GLY A N 1
ATOM 1484 C CA . GLY A 1 191 ? -12.077 3.887 -11.056 1.00 97.62 191 GLY A CA 1
ATOM 1485 C C . GLY A 1 191 ? -12.040 2.940 -9.859 1.00 97.62 191 GLY A C 1
ATOM 1486 O O . GLY A 1 191 ? -11.044 2.247 -9.650 1.00 97.62 191 GLY A O 1
ATOM 1487 N N . TRP A 1 192 ? -13.097 2.961 -9.047 1.00 97.81 192 TRP A N 1
ATOM 1488 C CA . TRP A 1 192 ? -13.213 2.130 -7.847 1.00 97.81 192 TRP A CA 1
ATOM 1489 C C . TRP A 1 192 ? -13.401 0.659 -8.200 1.00 97.81 192 TRP A C 1
ATOM 1491 O O . TRP A 1 192 ? -14.078 0.329 -9.173 1.00 97.81 192 TRP A O 1
ATOM 1501 N N . GLU A 1 193 ? -12.854 -0.219 -7.364 1.00 97.62 193 GLU A N 1
ATOM 1502 C CA . GLU A 1 193 ? -13.245 -1.626 -7.377 1.00 97.62 193 GLU A CA 1
ATOM 1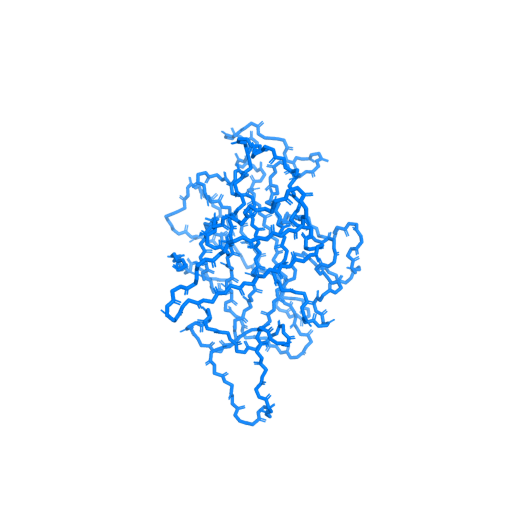503 C C . GLU A 1 193 ? -14.751 -1.804 -7.146 1.00 97.62 193 GLU A C 1
ATOM 1505 O O . GLU A 1 193 ? -15.403 -0.990 -6.482 1.00 97.62 193 GLU A O 1
ATOM 1510 N N . GLY A 1 194 ? -15.286 -2.914 -7.661 1.00 96.88 194 GLY A N 1
ATOM 1511 C CA . GLY A 1 194 ? -16.619 -3.389 -7.295 1.00 96.88 194 GLY A CA 1
ATOM 1512 C C . GLY A 1 194 ? -16.709 -3.851 -5.835 1.00 96.88 194 GLY A C 1
ATOM 1513 O O . GLY A 1 194 ? -15.778 -3.689 -5.043 1.00 96.88 194 GLY A O 1
ATOM 1514 N N . ASP A 1 195 ? -17.844 -4.443 -5.472 1.00 97.19 195 ASP A N 1
ATOM 1515 C CA . ASP A 1 195 ? -18.005 -5.082 -4.165 1.00 97.19 195 ASP A CA 1
ATOM 1516 C C . ASP A 1 195 ? -17.331 -6.455 -4.149 1.00 97.19 195 ASP A C 1
ATOM 1518 O O . ASP A 1 195 ? -17.485 -7.259 -5.072 1.00 97.19 195 ASP A O 1
ATOM 1522 N N . ILE A 1 196 ? -16.579 -6.718 -3.083 1.00 96.75 196 ILE A N 1
ATOM 1523 C CA . ILE A 1 196 ? -15.710 -7.885 -2.947 1.00 96.75 196 ILE A CA 1
ATOM 1524 C C . ILE A 1 196 ? -16.182 -8.716 -1.765 1.00 96.75 196 ILE A C 1
ATOM 1526 O O . ILE A 1 196 ? -16.258 -8.223 -0.648 1.00 96.75 196 ILE A O 1
ATOM 1530 N N . ALA A 1 197 ? -16.481 -9.990 -2.007 1.00 94.75 197 ALA A N 1
ATOM 1531 C CA . ALA A 1 197 ? -16.864 -10.937 -0.966 1.00 94.75 197 ALA A CA 1
ATOM 1532 C C . ALA A 1 197 ? -15.708 -11.908 -0.693 1.00 94.75 197 ALA A C 1
ATOM 1534 O O . ALA A 1 197 ? -15.637 -12.990 -1.277 1.00 94.75 197 ALA A O 1
ATOM 1535 N N . GLN A 1 198 ? -14.777 -11.507 0.174 1.00 94.44 198 GLN A N 1
ATOM 1536 C CA . GLN A 1 198 ? -13.649 -12.345 0.581 1.00 94.44 198 GLN A CA 1
ATOM 1537 C C . GLN A 1 198 ? -14.077 -13.363 1.653 1.00 94.44 198 GLN A C 1
ATOM 1539 O O . GLN A 1 198 ? -14.798 -13.037 2.594 1.00 94.44 198 GLN A O 1
ATOM 1544 N N . ALA A 1 199 ? -13.623 -14.611 1.526 1.00 92.56 199 ALA A N 1
ATOM 1545 C CA . ALA A 1 199 ? -13.854 -15.649 2.530 1.00 92.56 199 ALA A CA 1
ATOM 1546 C C . ALA A 1 199 ? -12.826 -15.580 3.676 1.00 92.56 199 ALA A C 1
ATOM 1548 O O . ALA A 1 199 ? -11.731 -15.047 3.511 1.00 92.56 199 ALA A O 1
ATOM 1549 N N . ASN A 1 200 ? -13.146 -16.205 4.815 1.00 91.44 200 ASN A N 1
ATOM 1550 C CA . ASN A 1 200 ? -12.257 -16.332 5.982 1.00 91.44 200 ASN A CA 1
ATOM 1551 C C . ASN A 1 200 ? -11.802 -14.990 6.586 1.00 91.44 200 ASN A C 1
ATOM 1553 O O . ASN A 1 200 ? -10.683 -14.869 7.082 1.00 91.44 200 ASN A O 1
ATOM 1557 N N . THR A 1 201 ? -12.679 -13.991 6.557 1.00 93.94 201 THR A N 1
ATOM 1558 C CA . THR A 1 201 ? -12.474 -12.683 7.184 1.00 93.94 201 THR A CA 1
ATOM 1559 C C . THR A 1 201 ? -13.101 -12.657 8.585 1.00 93.94 201 THR A C 1
ATOM 1561 O O . THR A 1 201 ? -14.034 -13.417 8.861 1.00 93.94 201 THR A O 1
ATOM 1564 N N . PRO A 1 202 ? -12.620 -11.803 9.508 1.00 92.12 202 PRO A N 1
ATOM 1565 C CA . PRO A 1 202 ? -13.171 -11.714 10.867 1.00 92.12 202 PRO A CA 1
ATOM 1566 C C . PRO A 1 202 ? -14.592 -11.136 10.919 1.00 92.12 202 PRO A C 1
ATOM 1568 O O . PRO A 1 202 ? -15.286 -11.299 11.921 1.00 92.12 202 PRO A O 1
ATOM 1571 N N . TYR A 1 203 ? -15.016 -10.450 9.859 1.00 92.56 203 TYR A N 1
ATOM 1572 C CA . TYR A 1 203 ? -16.359 -9.919 9.674 1.00 92.56 203 TYR A CA 1
ATOM 1573 C C . TYR A 1 203 ? -16.659 -9.753 8.182 1.00 92.56 203 TYR A C 1
ATOM 1575 O O . TYR A 1 203 ? -15.756 -9.771 7.341 1.00 92.56 203 TYR A O 1
ATOM 1583 N N . VAL A 1 204 ? -17.945 -9.633 7.854 1.00 93.56 204 VAL A N 1
ATOM 1584 C CA . VAL A 1 204 ? -18.406 -9.425 6.478 1.00 93.56 204 VAL A CA 1
ATOM 1585 C C . VAL A 1 204 ? -18.012 -8.022 6.025 1.00 93.56 204 VAL A C 1
ATOM 1587 O O . VAL A 1 204 ? -18.325 -7.050 6.705 1.00 93.56 204 VAL A O 1
ATOM 1590 N N . SER A 1 205 ? -17.364 -7.935 4.867 1.00 95.19 205 SER A N 1
ATOM 1591 C CA . SER A 1 205 ? -16.990 -6.690 4.198 1.00 95.19 205 SER A CA 1
ATOM 1592 C C . SER A 1 205 ? -17.287 -6.808 2.699 1.00 95.19 205 SER A C 1
ATOM 1594 O O . SER A 1 205 ? -17.339 -7.916 2.164 1.00 95.19 205 SER A O 1
ATOM 1596 N N . THR A 1 206 ? -17.506 -5.666 2.044 1.00 96.62 206 THR A N 1
ATOM 1597 C CA . THR A 1 206 ? -17.591 -5.516 0.580 1.00 96.62 206 THR A CA 1
ATOM 1598 C C . THR A 1 206 ? -16.277 -5.007 -0.030 1.00 96.62 206 THR A C 1
ATOM 1600 O O . THR A 1 206 ? -16.250 -4.557 -1.178 1.00 96.62 206 THR A O 1
ATOM 1603 N N . ASN A 1 207 ? -15.196 -5.025 0.745 1.00 97.69 207 ASN A N 1
ATOM 1604 C CA . ASN A 1 207 ? -13.849 -4.600 0.386 1.00 97.69 207 ASN A CA 1
ATOM 1605 C C . ASN A 1 207 ? -12.879 -5.782 0.555 1.00 97.69 207 ASN A C 1
ATOM 1607 O O . ASN A 1 207 ? -13.234 -6.824 1.113 1.00 97.69 207 ASN A O 1
ATOM 1611 N N . HIS A 1 208 ? -11.637 -5.629 0.096 1.00 98.06 208 HIS A N 1
ATOM 1612 C CA . HIS A 1 208 ? -10.589 -6.583 0.460 1.00 98.06 208 HIS A CA 1
ATOM 1613 C C . HIS A 1 208 ? -10.317 -6.499 1.957 1.00 98.06 208 HIS A C 1
ATOM 1615 O O . HIS A 1 208 ? -10.367 -5.411 2.534 1.00 98.06 208 HIS A O 1
ATOM 1621 N N . VAL A 1 209 ? -9.962 -7.622 2.581 1.00 98.12 209 VAL A N 1
ATOM 1622 C CA . VAL A 1 209 ? -9.593 -7.651 4.002 1.00 98.12 209 VAL A CA 1
ATOM 1623 C C . VAL A 1 209 ? -8.168 -8.178 4.145 1.00 98.12 209 VAL A C 1
ATOM 1625 O O . VAL A 1 209 ? -7.875 -9.328 3.815 1.00 98.12 209 VAL A O 1
ATOM 1628 N N . ALA A 1 210 ? -7.278 -7.318 4.627 1.00 98.31 210 ALA A N 1
ATOM 1629 C CA . ALA A 1 210 ? -5.848 -7.539 4.787 1.00 98.31 210 ALA A CA 1
ATOM 1630 C C . ALA A 1 210 ? -5.472 -7.812 6.251 1.00 98.31 210 ALA A C 1
ATOM 1632 O O . ALA A 1 210 ? -6.199 -7.452 7.178 1.00 98.31 210 ALA A O 1
ATOM 1633 N N . GLN A 1 211 ? -4.305 -8.421 6.461 1.00 98.31 211 GLN A N 1
ATOM 1634 C CA . GLN A 1 211 ? -3.670 -8.564 7.767 1.00 98.31 211 GLN A CA 1
ATOM 1635 C C . GLN A 1 211 ? -2.506 -7.587 7.928 1.00 98.31 211 GLN A C 1
ATOM 1637 O O . GLN A 1 211 ? -1.623 -7.484 7.072 1.00 98.31 211 GLN A O 1
ATOM 1642 N N . CYS A 1 212 ? -2.492 -6.893 9.060 1.00 98.25 212 CYS A N 1
ATOM 1643 C CA . CYS A 1 212 ? -1.398 -6.027 9.468 1.00 98.25 212 CYS A CA 1
ATOM 1644 C C . CYS A 1 212 ? -0.167 -6.868 9.837 1.00 98.25 212 CYS A C 1
ATOM 1646 O O . CYS A 1 212 ? -0.295 -7.995 10.324 1.00 98.25 212 CYS A O 1
ATOM 1648 N N . GLY A 1 213 ? 1.032 -6.358 9.557 1.00 97.75 213 GLY A N 1
ATOM 1649 C CA . GLY A 1 213 ? 2.282 -7.082 9.800 1.00 97.75 213 GLY A CA 1
ATOM 1650 C C . GLY A 1 213 ? 2.571 -8.204 8.793 1.00 97.75 213 GLY A C 1
ATOM 1651 O O . GLY A 1 213 ? 3.399 -9.080 9.063 1.00 97.75 213 GLY A O 1
ATOM 1652 N N . LYS A 1 214 ? 1.868 -8.231 7.651 1.00 98.62 214 LYS A N 1
ATOM 1653 C CA . LYS A 1 214 ? 1.955 -9.278 6.616 1.00 98.62 214 LYS A CA 1
ATOM 1654 C C . LYS A 1 214 ? 2.145 -8.698 5.217 1.00 98.62 214 LYS A C 1
ATOM 1656 O O . LYS A 1 214 ? 1.965 -7.503 4.981 1.00 98.62 214 LYS A O 1
ATOM 1661 N N . ILE A 1 215 ? 2.469 -9.588 4.282 1.00 98.75 215 ILE A N 1
ATOM 1662 C CA . ILE A 1 215 ? 2.371 -9.348 2.844 1.00 98.75 215 ILE A CA 1
ATOM 1663 C C . ILE A 1 215 ? 0.994 -9.838 2.389 1.00 98.75 215 ILE A C 1
ATOM 1665 O O . ILE A 1 215 ? 0.680 -11.018 2.534 1.00 98.75 215 ILE A O 1
ATOM 1669 N N . ASN A 1 216 ? 0.186 -8.936 1.845 1.00 98.75 216 ASN A N 1
ATOM 1670 C CA . ASN A 1 216 ? -1.170 -9.193 1.373 1.00 98.75 216 ASN A CA 1
ATOM 1671 C C . ASN A 1 216 ? -1.199 -9.017 -0.143 1.00 98.75 216 ASN A C 1
ATOM 1673 O O . ASN A 1 216 ? -0.816 -7.957 -0.632 1.00 98.75 216 ASN A O 1
ATOM 1677 N N . LYS A 1 217 ? -1.647 -10.023 -0.890 1.00 98.56 217 LYS A N 1
ATOM 1678 C CA . LYS A 1 217 ? -1.833 -9.938 -2.340 1.00 98.56 217 LYS A CA 1
ATOM 1679 C C . LYS A 1 217 ? -3.302 -10.093 -2.691 1.00 98.56 217 LYS A C 1
ATOM 1681 O O . LYS A 1 217 ? -3.948 -11.053 -2.273 1.00 98.56 217 LYS A O 1
ATOM 1686 N N . PHE A 1 218 ? -3.767 -9.186 -3.536 1.00 98.56 218 PHE A N 1
ATOM 1687 C CA . PHE A 1 218 ? -5.113 -9.118 -4.075 1.00 98.56 218 PHE A CA 1
ATOM 1688 C C . PHE A 1 218 ? -5.086 -9.030 -5.602 1.00 98.56 218 PHE A C 1
ATOM 1690 O O . PHE A 1 218 ? -4.062 -8.737 -6.230 1.00 98.56 218 PHE A O 1
ATOM 1697 N N . GLU A 1 219 ? -6.241 -9.269 -6.205 1.00 98.06 219 GLU A N 1
ATOM 1698 C CA . GLU A 1 219 ? -6.523 -8.988 -7.610 1.00 98.06 219 GLU A CA 1
ATOM 1699 C C . GLU A 1 219 ? -7.619 -7.932 -7.689 1.00 98.06 219 GLU A C 1
ATOM 1701 O O . GLU A 1 219 ? -8.609 -8.011 -6.959 1.00 98.06 219 GLU A O 1
ATOM 1706 N N . PHE A 1 220 ? -7.441 -6.940 -8.564 1.00 98.06 220 PHE A N 1
ATOM 1707 C CA . PHE A 1 220 ? -8.385 -5.836 -8.676 1.00 98.06 220 PHE A CA 1
ATOM 1708 C C . PHE A 1 220 ? -9.795 -6.343 -9.015 1.00 98.06 220 PHE A C 1
ATOM 1710 O O . PHE A 1 220 ? -9.991 -7.021 -10.024 1.00 98.06 220 PHE A O 1
ATOM 1717 N N . SER A 1 221 ? -10.782 -5.985 -8.190 1.00 97.31 221 SER A N 1
ATOM 1718 C CA . SER A 1 221 ? -12.183 -6.430 -8.298 1.00 97.31 221 SER A CA 1
ATOM 1719 C C . SER A 1 221 ? -12.385 -7.956 -8.248 1.00 97.31 221 SER A C 1
ATOM 1721 O O . SER A 1 221 ? -13.300 -8.484 -8.882 1.00 97.31 221 SER A O 1
ATOM 1723 N N . ASN A 1 222 ? -11.552 -8.682 -7.497 1.00 97.06 222 ASN A N 1
ATOM 1724 C CA . ASN A 1 222 ? -11.659 -10.133 -7.313 1.00 97.06 222 ASN A CA 1
ATOM 1725 C C . ASN A 1 222 ? -11.517 -10.511 -5.828 1.00 97.06 222 ASN A C 1
ATOM 1727 O O . ASN A 1 222 ? -10.751 -9.901 -5.101 1.00 97.06 222 ASN A O 1
ATOM 1731 N N . SER A 1 223 ? -12.224 -11.542 -5.363 1.00 96.25 223 SER A N 1
ATOM 1732 C CA . SER A 1 223 ? -12.192 -11.993 -3.961 1.00 96.25 223 SER A CA 1
ATOM 1733 C C . SER A 1 223 ? -10.974 -12.845 -3.574 1.00 96.25 223 SER A C 1
ATOM 1735 O O . SER A 1 223 ? -10.906 -13.343 -2.449 1.00 96.25 223 SER A O 1
ATOM 1737 N N . THR A 1 224 ? -10.049 -13.098 -4.501 1.00 94.31 224 THR A N 1
ATOM 1738 C CA . THR A 1 224 ? -8.868 -13.935 -4.263 1.00 94.31 224 THR A CA 1
ATOM 1739 C C . THR A 1 224 ? -7.831 -13.177 -3.446 1.00 94.31 224 THR A C 1
ATOM 1741 O O . THR A 1 224 ? -7.370 -12.109 -3.845 1.00 94.31 224 THR A O 1
ATOM 1744 N N . VAL A 1 225 ? -7.413 -13.787 -2.338 1.00 96.69 225 VAL A N 1
ATOM 1745 C CA . VAL A 1 225 ? -6.421 -13.240 -1.414 1.00 96.69 225 VAL A CA 1
ATOM 1746 C C . VAL A 1 225 ? -5.318 -14.260 -1.133 1.00 96.69 225 VAL A C 1
ATOM 1748 O O . VAL A 1 225 ? -5.580 -15.448 -0.940 1.00 96.69 225 VAL A O 1
ATOM 1751 N N . GLU A 1 226 ? -4.077 -13.786 -1.074 1.00 97.94 226 GLU A N 1
ATOM 1752 C CA . GLU A 1 226 ? -2.933 -14.522 -0.531 1.00 97.94 226 GLU A CA 1
ATOM 1753 C C . GLU A 1 226 ? -2.295 -13.676 0.575 1.00 97.94 226 GLU A C 1
ATOM 1755 O O . GLU A 1 226 ? -1.916 -12.530 0.338 1.00 97.94 226 GLU A O 1
ATOM 1760 N N . ILE A 1 227 ? -2.176 -14.229 1.785 1.00 98.00 227 ILE A N 1
ATOM 1761 C CA . ILE A 1 227 ? -1.548 -13.551 2.927 1.00 98.00 227 ILE A CA 1
ATOM 1762 C C . ILE A 1 227 ? -0.342 -14.355 3.384 1.00 98.00 227 ILE A C 1
ATOM 1764 O O . ILE A 1 227 ? -0.432 -15.566 3.599 1.00 98.00 227 ILE A O 1
ATOM 1768 N N . ARG A 1 228 ? 0.799 -13.682 3.530 1.00 96.94 228 ARG A N 1
ATOM 1769 C CA . ARG A 1 228 ? 2.084 -14.306 3.844 1.00 96.94 228 ARG A CA 1
ATOM 1770 C C . ARG A 1 228 ? 2.838 -13.571 4.934 1.00 96.94 228 ARG A C 1
ATOM 1772 O O . ARG A 1 228 ? 2.726 -12.360 5.103 1.00 96.94 228 ARG A O 1
ATOM 1779 N N . ASN A 1 229 ? 3.652 -14.335 5.651 1.00 95.69 229 ASN A N 1
ATOM 1780 C CA . ASN A 1 229 ? 4.708 -13.773 6.484 1.00 95.69 229 ASN A CA 1
ATOM 1781 C C . ASN A 1 229 ? 5.827 -13.202 5.596 1.00 95.69 229 ASN A C 1
ATOM 1783 O O . ASN A 1 229 ? 5.974 -13.632 4.448 1.00 95.69 229 ASN A O 1
ATOM 1787 N N . PHE A 1 230 ? 6.586 -12.255 6.150 1.00 89.81 230 PHE A N 1
ATOM 1788 C CA . PHE A 1 230 ? 7.829 -11.754 5.557 1.00 89.81 230 PHE A CA 1
ATOM 1789 C C . PHE A 1 230 ? 8.919 -12.826 5.500 1.00 89.81 230 PHE A C 1
ATOM 1791 O O . PHE A 1 230 ? 8.922 -13.712 6.389 1.00 89.81 230 PHE A O 1
#

Sequence (230 aa):
CTGEVITVNANGTINLNVAAWDAMAIHKNAKLTTSTTPDPESDWQRTVIFISAQTQSGQDMFIRGGIDHVYANTNLGRNCQTSNFECAMPIRHNNLKNATTSPWKANDNYLDWYGVESGQSTEAQGTATDWTTNIWPVTWGAEKTVANDGFGVTPLNIWGEHYWLLDVDMDCSKAVNGWFEVKAFIKNGQGWEGDIAQANTPYVSTNHVAQCGKINKFEFSNSTVEIRNF

Organism: NCBI:txid412755

Secondary structure (DSSP, 8-state):
-----PPPPTTS-------TT------SS-------S--TT--EEEEEEEEE----TT-EEEEEEES-HHHIIIII----SSSSTTTSEEEEES----TTTHHHHTT--EE-SS-PPTTS-TT--SEE-EEEES---GGG-SPPBHHHHSSEE-TT--S-S-EEEEEEEEEGGGSBTTEEEEEEEEETTTEE------SS-SS--SSEEEETTSEEEEETTEEEEEEE--

Foldseek 3Di:
DPPDDWDADPVRDGDDDADVPGDDDDDDPPPPVPPDDPPPLFDWAKEKEKEFDDDDPPKWKAKAKFADQVCCVPPVVDHCPPPNPLRWKFKDAPALQAPVCNLQQQPQGTRHPQWGDPRRPPPTGGHTWAAEFQDDDCVVPDADDCVHRVHYHDPLDPPGHGMTMTIITIGQSSADVQKMFMWMAIPPDPGTAFFEAAPPAPDGGRTAMAGHNWYWYYYGNYNDIDTGHD